Protein AF-A0A166WYC9-F1 (afdb_monomer)

InterPro domains:
  IPR038883 Uncharacterized protein AN11006-like [PTHR42085] (3-215)

Organism: NCBI:txid1081107

Radius of gyration: 22.88 Å; Cα contacts (8 Å, |Δi|>4): 400; chains: 1; bounding box: 74×50×72 Å

Mean predicted aligned error: 11.31 Å

Structure (mmCIF, N/CA/C/O backbone):
data_AF-A0A166WYC9-F1
#
_entry.id   AF-A0A166WYC9-F1
#
loop_
_atom_site.group_PDB
_atom_site.id
_atom_site.type_symbol
_atom_site.label_atom_id
_atom_site.label_alt_id
_atom_site.label_comp_id
_atom_site.label_asym_id
_atom_site.label_entity_id
_atom_site.label_seq_id
_atom_site.pdbx_PDB_ins_code
_atom_site.Cartn_x
_atom_site.Cartn_y
_atom_site.Cartn_z
_atom_site.occupancy
_atom_site.B_iso_or_equiv
_atom_site.auth_seq_id
_atom_site.auth_comp_id
_atom_site.auth_asym_id
_atom_site.auth_atom_id
_atom_site.pdbx_PDB_model_num
ATOM 1 N N . MET A 1 1 ? -35.131 -12.074 35.189 1.00 50.94 1 MET A N 1
ATOM 2 C CA . MET A 1 1 ? -34.087 -11.027 35.241 1.00 50.94 1 MET A CA 1
ATOM 3 C C . MET A 1 1 ? -34.098 -10.263 33.917 1.00 50.94 1 MET A C 1
ATOM 5 O O . MET A 1 1 ? -33.679 -10.839 32.916 1.00 50.94 1 MET A O 1
ATOM 9 N N . PRO A 1 2 ? -34.649 -9.038 33.852 1.00 60.81 2 PRO A N 1
ATOM 10 C CA . PRO A 1 2 ? -34.618 -8.231 32.632 1.00 60.81 2 PRO A CA 1
ATOM 11 C C . PRO A 1 2 ? -33.173 -7.808 32.322 1.00 60.81 2 PRO A C 1
ATOM 13 O O . PRO A 1 2 ? -32.471 -7.300 33.192 1.00 60.81 2 PRO A O 1
ATOM 16 N N . ARG A 1 3 ? -32.706 -8.044 31.089 1.00 64.50 3 ARG A N 1
ATOM 17 C CA . ARG A 1 3 ? -31.400 -7.546 30.630 1.00 64.50 3 ARG A CA 1
ATOM 18 C C . ARG A 1 3 ? -31.498 -6.028 30.479 1.00 64.50 3 ARG A C 1
ATOM 20 O O . ARG A 1 3 ? -32.250 -5.559 29.626 1.00 64.50 3 ARG A O 1
ATOM 27 N N . LEU A 1 4 ? -30.750 -5.278 31.289 1.00 66.19 4 LEU A N 1
ATOM 28 C CA . LEU A 1 4 ? -30.560 -3.841 31.087 1.00 66.19 4 LEU A CA 1
ATOM 29 C C . LEU A 1 4 ? -30.015 -3.630 29.669 1.00 66.19 4 LEU A C 1
ATOM 31 O O . LEU A 1 4 ? -28.956 -4.155 29.321 1.00 66.19 4 LEU A O 1
ATOM 35 N N . ARG A 1 5 ? -30.765 -2.908 28.831 1.00 66.94 5 ARG A N 1
ATOM 36 C CA . ARG A 1 5 ? -30.280 -2.487 27.516 1.00 66.94 5 ARG A CA 1
ATOM 37 C C . ARG A 1 5 ? -29.195 -1.445 27.756 1.00 66.94 5 ARG A C 1
ATOM 39 O O . ARG A 1 5 ? -29.498 -0.345 28.200 1.00 66.94 5 ARG A O 1
ATOM 46 N N . GLN A 1 6 ? -27.943 -1.806 27.503 1.00 73.75 6 GLN A N 1
ATOM 47 C CA . GLN A 1 6 ? -26.868 -0.825 27.448 1.00 73.75 6 GLN A CA 1
ATOM 48 C C . GLN A 1 6 ? -27.068 0.017 26.189 1.00 73.75 6 GLN A C 1
ATOM 50 O O . GLN A 1 6 ? -27.140 -0.529 25.085 1.00 73.75 6 GLN A O 1
ATOM 55 N N . GLU A 1 7 ? -27.201 1.330 26.359 1.00 78.12 7 GLU A N 1
ATOM 56 C CA . GLU A 1 7 ? -27.173 2.243 25.224 1.00 78.12 7 GLU A CA 1
ATOM 57 C C . GLU A 1 7 ? -25.784 2.207 24.571 1.00 78.12 7 GLU A C 1
ATOM 59 O O . GLU A 1 7 ? -24.771 2.081 25.270 1.00 78.12 7 GLU A O 1
ATOM 64 N N . PRO A 1 8 ? -25.708 2.271 23.232 1.00 79.25 8 PRO A N 1
ATOM 65 C CA . PRO A 1 8 ? -24.431 2.257 22.541 1.00 79.25 8 PRO A CA 1
ATOM 66 C C . PRO A 1 8 ? -23.605 3.483 22.946 1.00 79.25 8 PRO A C 1
ATOM 68 O O . PRO A 1 8 ? -24.058 4.620 22.824 1.00 79.25 8 PRO A O 1
ATOM 71 N N . ILE A 1 9 ? -22.370 3.250 23.395 1.00 81.56 9 ILE A N 1
ATOM 72 C CA . ILE A 1 9 ? -21.419 4.326 23.692 1.00 81.56 9 ILE A CA 1
ATOM 73 C C . ILE A 1 9 ? -21.162 5.106 22.399 1.00 81.56 9 ILE A C 1
ATOM 75 O O . ILE A 1 9 ? -20.654 4.556 21.418 1.00 81.56 9 ILE A O 1
ATOM 79 N N . ASN A 1 10 ? -21.492 6.397 22.397 1.00 87.81 10 ASN A N 1
ATOM 80 C CA . ASN A 1 10 ? -21.172 7.274 21.280 1.00 87.81 10 ASN A CA 1
ATOM 81 C C . ASN A 1 10 ? -19.680 7.632 21.318 1.00 87.81 10 ASN A C 1
ATOM 83 O O . ASN A 1 10 ? -19.247 8.429 22.150 1.00 87.81 10 ASN A O 1
ATOM 87 N N . LEU A 1 11 ? -18.907 7.057 20.392 1.00 87.31 11 LEU A N 1
ATOM 88 C CA . LEU A 1 11 ? -17.459 7.255 20.278 1.00 87.31 11 LEU A CA 1
ATOM 89 C C . LEU A 1 11 ? -17.058 8.738 20.212 1.00 87.31 11 LEU A C 1
ATOM 91 O O . LEU A 1 11 ? -16.016 9.112 20.741 1.00 87.31 11 LEU A O 1
ATOM 95 N N . LEU A 1 12 ? -17.891 9.582 19.594 1.00 91.12 12 LEU A N 1
ATOM 96 C CA . LEU A 1 12 ? -17.604 11.007 19.402 1.00 91.12 12 LEU A CA 1
ATOM 97 C C . LEU A 1 12 ? -17.731 11.833 20.688 1.00 91.12 12 LEU A C 1
ATOM 99 O O . LEU A 1 12 ? -17.200 12.937 20.745 1.00 91.12 12 LEU A O 1
ATOM 103 N N . ASN A 1 13 ? -18.402 11.301 21.711 1.00 93.38 13 ASN A N 1
ATOM 104 C CA . ASN A 1 13 ? -18.568 11.971 23.001 1.00 93.38 13 ASN A CA 1
ATOM 105 C C . ASN A 1 13 ? -17.406 11.684 23.968 1.00 93.38 13 ASN A C 1
ATOM 107 O O . ASN A 1 13 ? -17.374 12.235 25.066 1.00 93.38 13 ASN A O 1
ATOM 111 N N . LEU A 1 14 ? -16.471 10.805 23.595 1.00 93.25 14 LEU A N 1
ATOM 112 C CA . LEU A 1 14 ? -15.291 10.512 24.407 1.00 93.25 14 LEU A CA 1
ATOM 113 C C . LEU A 1 14 ? -14.239 11.626 24.261 1.00 93.25 14 LEU A C 1
ATOM 115 O O . LEU A 1 14 ? -14.138 12.216 23.181 1.00 93.25 14 LEU A O 1
ATOM 119 N N . PRO A 1 15 ? -13.402 11.878 25.287 1.00 96.12 15 PRO A N 1
ATOM 120 C CA . PRO A 1 15 ? -12.238 12.753 25.156 1.00 96.12 15 PRO A CA 1
ATOM 121 C C . PRO A 1 15 ? -11.344 12.336 23.985 1.00 96.12 15 PRO A C 1
ATOM 123 O O . PRO A 1 15 ? -11.217 11.142 23.689 1.00 96.12 15 PRO A O 1
ATOM 126 N N . LEU A 1 16 ? -10.715 13.312 23.324 1.00 93.00 16 LEU A N 1
ATOM 127 C CA . LEU A 1 16 ? -9.914 13.072 22.122 1.00 93.00 16 LEU A CA 1
ATOM 128 C C . LEU A 1 16 ? -8.817 12.033 22.379 1.00 93.00 16 LEU A C 1
ATOM 130 O O . LEU A 1 16 ? -8.602 11.156 21.554 1.00 93.00 16 LEU A O 1
ATOM 134 N N . GLU A 1 17 ? -8.174 12.070 23.539 1.00 95.50 17 GLU A N 1
ATOM 135 C CA . GLU A 1 17 ? -7.111 11.147 23.938 1.00 95.50 17 GLU A CA 1
ATOM 136 C C . GLU A 1 17 ? -7.605 9.696 23.951 1.00 95.50 17 GLU A C 1
ATOM 138 O O . GLU A 1 17 ? -6.929 8.797 23.449 1.00 95.50 17 GLU A O 1
ATOM 143 N N . VAL A 1 18 ? -8.817 9.473 24.463 1.00 95.00 18 VAL A N 1
ATOM 144 C CA . VAL A 1 18 ? -9.452 8.150 24.492 1.00 95.00 18 VAL A CA 1
ATOM 145 C C . VAL A 1 18 ? -9.826 7.716 23.076 1.00 95.00 18 VAL A C 1
ATOM 147 O O . VAL A 1 18 ? -9.578 6.571 22.701 1.00 95.00 18 VAL A O 1
ATOM 150 N N . GLN A 1 19 ? -10.360 8.625 22.253 1.00 93.81 19 GLN A N 1
ATOM 151 C CA . GLN A 1 19 ? -10.633 8.328 20.844 1.00 93.81 19 GLN A CA 1
ATOM 152 C C . GLN A 1 19 ? -9.354 7.924 20.101 1.00 93.81 19 GLN A C 1
ATOM 154 O O . GLN A 1 19 ? -9.351 6.926 19.385 1.00 93.81 19 GLN A O 1
ATOM 159 N N . LEU A 1 20 ? -8.257 8.660 20.304 1.00 93.88 20 LEU A N 1
ATOM 160 C CA . LEU A 1 20 ? -6.954 8.383 19.705 1.00 93.88 20 LEU A CA 1
ATOM 161 C C . LEU A 1 20 ? -6.429 7.002 20.119 1.00 93.88 20 LEU A C 1
ATOM 163 O O . LEU A 1 20 ? -5.955 6.267 19.259 1.00 93.88 20 LEU A O 1
ATOM 167 N N . GLN A 1 21 ? -6.564 6.613 21.389 1.00 94.31 21 GLN A N 1
ATOM 168 C CA . GLN A 1 21 ? -6.203 5.266 21.850 1.00 94.31 21 GLN A CA 1
ATOM 169 C C . GLN A 1 21 ? -7.060 4.176 21.191 1.00 94.31 21 GLN A C 1
ATOM 171 O O . GLN A 1 21 ? -6.531 3.150 20.762 1.00 94.31 21 GLN A O 1
ATOM 176 N N . ILE A 1 22 ? -8.372 4.405 21.061 1.00 92.69 22 ILE A N 1
ATOM 177 C CA . ILE A 1 22 ? -9.283 3.472 20.383 1.00 92.69 22 ILE A CA 1
ATOM 178 C C . ILE A 1 22 ? -8.906 3.334 18.907 1.00 92.69 22 ILE A C 1
ATOM 180 O O . ILE A 1 22 ? -8.836 2.217 18.398 1.00 92.69 22 ILE A O 1
ATOM 184 N N . TYR A 1 23 ? -8.651 4.446 18.215 1.00 93.56 23 TYR A N 1
ATOM 185 C CA . TYR A 1 23 ? -8.241 4.436 16.814 1.00 93.56 23 TYR A CA 1
ATOM 186 C C . TYR A 1 23 ? -6.897 3.748 16.626 1.00 93.56 23 TYR A C 1
ATOM 188 O O . TYR A 1 23 ? -6.774 2.942 15.709 1.00 93.56 23 TYR A O 1
ATOM 196 N N . ASP A 1 24 ? -5.923 4.013 17.493 1.00 91.44 24 ASP A N 1
ATOM 197 C CA . ASP A 1 24 ? -4.613 3.373 17.429 1.00 91.44 24 ASP A CA 1
ATOM 198 C C . ASP A 1 24 ? -4.746 1.858 17.582 1.00 91.44 24 ASP A C 1
ATOM 200 O O . ASP A 1 24 ? -4.261 1.103 16.745 1.00 91.44 24 ASP A O 1
ATOM 204 N N . TYR A 1 25 ? -5.508 1.401 18.577 1.00 90.44 25 TYR A N 1
ATOM 205 C CA . TYR A 1 25 ? -5.769 -0.022 18.773 1.00 90.44 25 TYR A CA 1
ATOM 206 C C . TYR A 1 25 ? -6.545 -0.649 17.604 1.00 90.44 25 TYR A C 1
ATOM 208 O O . TYR A 1 25 ? -6.235 -1.754 17.165 1.00 90.44 25 TYR A O 1
ATOM 216 N N . ALA A 1 26 ? -7.557 0.046 17.080 1.00 90.50 26 ALA A N 1
ATOM 217 C CA . ALA A 1 26 ? -8.419 -0.476 16.024 1.00 90.50 26 ALA A CA 1
ATOM 218 C C . ALA A 1 26 ? -7.748 -0.497 14.642 1.00 90.50 26 ALA A C 1
ATOM 220 O O . ALA A 1 26 ? -8.104 -1.333 13.810 1.00 90.50 26 ALA A O 1
ATOM 221 N N . LEU A 1 27 ? -6.833 0.440 14.376 1.00 90.38 27 LEU A N 1
ATOM 222 C CA . LEU A 1 27 ? -6.166 0.619 13.082 1.00 90.38 27 LEU A CA 1
ATOM 223 C C . LEU A 1 27 ? -4.757 0.028 13.042 1.00 90.38 27 LEU A C 1
ATOM 225 O O . LEU A 1 27 ? -4.220 -0.165 11.947 1.00 90.38 27 LEU A O 1
ATOM 229 N N . SER A 1 28 ? -4.167 -0.267 14.202 1.00 87.50 28 SER A N 1
ATOM 230 C CA . SER A 1 28 ? -2.928 -1.028 14.299 1.00 87.50 28 SER A CA 1
ATOM 231 C C . SER A 1 28 ? -3.213 -2.491 13.984 1.00 87.50 28 SER A C 1
ATOM 233 O O . SER A 1 28 ? -3.624 -3.286 14.827 1.00 87.50 28 SER A O 1
ATOM 235 N N . ASP A 1 29 ? -3.020 -2.844 12.720 1.00 81.50 29 ASP A N 1
ATOM 236 C CA . ASP A 1 29 ? -2.978 -4.235 12.312 1.00 81.50 29 ASP A CA 1
ATOM 237 C C . ASP A 1 29 ? -1.531 -4.738 12.309 1.00 81.50 29 ASP A C 1
ATOM 239 O O . ASP A 1 29 ? -0.640 -4.016 11.847 1.00 81.50 29 ASP A O 1
ATOM 243 N N . PRO A 1 30 ? -1.300 -6.009 12.680 1.00 83.81 30 PRO A N 1
ATOM 244 C CA . PRO A 1 30 ? -0.009 -6.632 12.459 1.00 83.81 30 PRO A CA 1
ATOM 245 C C . PRO A 1 30 ? 0.328 -6.664 10.964 1.00 83.81 30 PRO A C 1
ATOM 247 O O . PRO A 1 30 ? -0.561 -6.692 10.086 1.00 83.81 30 PRO A O 1
ATOM 250 N N . ASP A 1 31 ? 1.633 -6.706 10.696 1.00 82.50 31 ASP A N 1
ATOM 251 C CA . ASP A 1 31 ? 2.175 -6.911 9.361 1.00 82.50 31 ASP A CA 1
ATOM 252 C C . ASP A 1 31 ? 1.530 -8.140 8.716 1.00 82.50 31 ASP A C 1
ATOM 254 O O . ASP A 1 31 ? 1.132 -9.091 9.393 1.00 82.50 31 ASP A O 1
ATOM 258 N N . LEU A 1 32 ? 1.400 -8.123 7.384 1.00 82.25 32 LEU A N 1
ATOM 259 C CA . LEU A 1 32 ? 0.731 -9.205 6.656 1.00 82.25 32 LEU A CA 1
ATOM 260 C C . LEU A 1 32 ? 1.316 -10.576 7.032 1.00 82.25 32 LEU A C 1
ATOM 262 O O . LEU A 1 32 ? 0.540 -11.502 7.252 1.00 82.25 32 LEU A O 1
ATOM 266 N N . CYS A 1 33 ? 2.643 -10.666 7.187 1.00 81.06 33 CYS A N 1
ATOM 267 C CA . CYS A 1 33 ? 3.352 -11.882 7.589 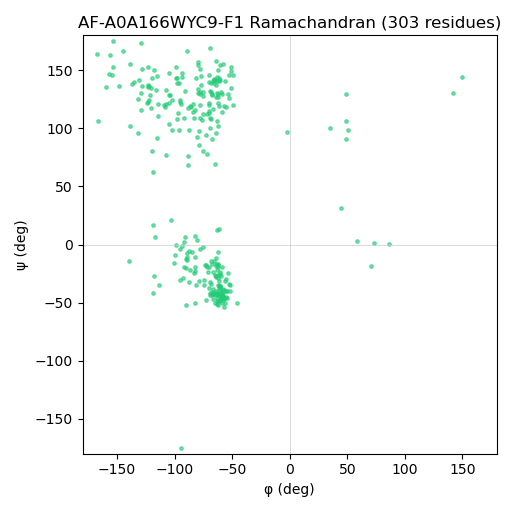1.00 81.06 33 CYS A CA 1
ATOM 268 C C . CYS A 1 33 ? 2.975 -12.422 8.971 1.00 81.06 33 CYS A C 1
ATOM 270 O O . CYS A 1 33 ? 2.970 -13.635 9.160 1.00 81.06 33 CYS A O 1
ATOM 272 N N . ASP A 1 34 ? 2.617 -11.540 9.899 1.00 85.50 34 ASP A N 1
ATOM 273 C CA . ASP A 1 34 ? 2.370 -11.889 11.299 1.00 85.50 34 ASP A CA 1
ATOM 274 C C . ASP A 1 34 ? 0.885 -12.142 11.586 1.00 85.50 34 ASP A C 1
ATOM 276 O O . ASP A 1 34 ? 0.497 -12.520 12.697 1.00 85.50 34 ASP A O 1
ATOM 280 N N . ARG A 1 35 ? 0.019 -11.949 10.583 1.00 88.50 35 ARG A N 1
ATOM 281 C CA . ARG A 1 35 ? -1.407 -12.253 10.702 1.00 88.50 35 ARG A CA 1
ATOM 282 C C . ARG A 1 35 ? -1.609 -13.749 10.874 1.00 88.50 35 ARG A C 1
ATOM 284 O O . ARG A 1 35 ? -1.015 -14.565 10.178 1.00 88.50 35 ARG A O 1
ATOM 291 N N . ARG A 1 36 ? -2.537 -14.097 11.761 1.00 90.25 36 ARG A N 1
ATOM 292 C CA . ARG A 1 36 ? -2.947 -15.478 12.027 1.00 90.25 36 ARG A CA 1
ATOM 293 C C . ARG A 1 36 ? -4.414 -15.679 11.683 1.00 90.25 36 ARG A C 1
ATOM 295 O O . ARG A 1 36 ? -5.226 -14.753 11.792 1.00 90.25 36 ARG A O 1
ATOM 302 N N . HIS A 1 37 ? -4.757 -16.901 11.289 1.00 92.19 37 HIS A N 1
ATOM 303 C CA . HIS A 1 37 ? -6.151 -17.320 11.215 1.00 92.19 37 HIS A CA 1
ATOM 304 C C . HIS A 1 37 ? -6.805 -17.238 12.605 1.00 92.19 37 HIS A C 1
ATOM 306 O O . HIS A 1 37 ? -6.166 -17.498 13.623 1.00 92.19 37 HIS A O 1
ATOM 312 N N . ARG A 1 38 ? -8.072 -16.811 12.651 1.00 90.69 38 ARG A N 1
ATOM 313 C CA . ARG A 1 38 ? -8.876 -16.787 13.881 1.00 90.69 38 ARG A CA 1
ATOM 314 C C . ARG A 1 38 ? -9.416 -18.182 14.189 1.00 90.69 38 ARG A C 1
ATOM 316 O O . ARG A 1 38 ? -9.642 -18.972 13.272 1.00 90.69 38 ARG A O 1
ATOM 323 N N . ASN A 1 39 ? -9.743 -18.415 15.459 1.00 89.75 39 ASN A N 1
ATOM 324 C CA . ASN A 1 39 ? -10.519 -19.580 15.880 1.00 89.75 39 ASN A CA 1
ATOM 325 C C . ASN A 1 39 ? -11.828 -19.652 15.072 1.00 89.75 39 ASN A C 1
ATOM 327 O O . ASN A 1 39 ? -12.532 -18.649 14.945 1.00 89.75 39 ASN A O 1
ATOM 331 N N . GLY A 1 40 ? -12.119 -20.823 14.500 1.00 91.00 40 GLY A N 1
ATOM 332 C CA . GLY A 1 40 ? -13.286 -21.050 13.639 1.00 91.00 40 GLY A CA 1
ATOM 333 C C . GLY A 1 40 ? -13.089 -20.703 12.157 1.00 91.00 40 GLY A C 1
ATOM 334 O O . GLY A 1 40 ? -14.016 -20.859 11.371 1.00 91.00 40 GLY A O 1
ATOM 335 N N . CYS A 1 41 ? -11.908 -20.241 11.737 1.00 94.19 41 CYS A N 1
ATOM 336 C CA . CYS A 1 41 ? -11.591 -20.111 10.316 1.00 94.19 41 CYS A CA 1
ATOM 337 C C . CYS A 1 41 ? -11.301 -21.491 9.705 1.00 94.19 41 CYS A C 1
ATOM 339 O O . CYS A 1 41 ? -10.448 -22.206 10.217 1.00 94.19 41 CYS A O 1
ATOM 341 N N . ASN A 1 42 ? -11.912 -21.815 8.560 1.00 92.75 42 ASN A N 1
ATOM 342 C CA . ASN A 1 42 ? -11.713 -23.100 7.861 1.00 92.75 42 ASN A CA 1
ATOM 343 C C . ASN A 1 42 ? -10.271 -23.341 7.376 1.00 92.75 42 ASN A C 1
ATOM 345 O O . ASN A 1 42 ? -9.916 -24.459 7.031 1.00 92.75 42 ASN A O 1
ATOM 349 N N . LEU A 1 43 ? -9.462 -22.281 7.308 1.00 90.06 43 LEU A N 1
ATOM 350 C CA . LEU A 1 43 ? -8.037 -22.334 6.956 1.00 90.06 43 LEU A CA 1
ATOM 351 C C . LEU A 1 43 ? -7.114 -22.313 8.185 1.00 90.06 43 LEU A C 1
ATOM 353 O O . LEU A 1 43 ? -5.898 -22.293 8.038 1.00 90.06 43 LEU A O 1
ATOM 357 N N . CYS A 1 44 ? -7.676 -22.242 9.395 1.00 90.94 44 CYS A N 1
ATOM 358 C CA . CYS A 1 44 ? -6.887 -22.406 10.608 1.00 90.94 44 CYS A CA 1
ATOM 359 C C . CYS A 1 44 ? -6.442 -23.872 10.694 1.00 90.94 44 CYS A C 1
ATOM 361 O O . CYS A 1 44 ? -7.299 -24.743 10.536 1.00 90.94 44 CYS A O 1
ATOM 363 N N . PRO A 1 45 ? -5.155 -24.153 10.965 1.00 85.50 45 PRO A N 1
ATOM 364 C CA . PRO A 1 45 ? -4.691 -25.516 11.190 1.00 85.50 45 PRO A CA 1
ATOM 365 C C . PRO A 1 45 ? -5.551 -26.223 12.235 1.00 85.50 45 PRO A C 1
ATOM 367 O O . PRO A 1 45 ? -5.858 -25.635 13.279 1.00 85.50 45 PRO A O 1
ATOM 370 N N . LEU A 1 46 ? -5.939 -27.466 11.954 1.00 84.12 46 LEU A N 1
ATOM 371 C CA . LEU A 1 46 ? -6.737 -28.272 12.884 1.00 84.12 46 LEU A CA 1
ATOM 372 C C . LEU A 1 46 ? -5.850 -28.946 13.930 1.00 84.12 46 LEU A C 1
ATOM 374 O O . LEU A 1 46 ? -6.307 -29.262 15.028 1.00 84.12 46 LEU A O 1
ATOM 378 N N . THR A 1 47 ? -4.575 -29.153 13.597 1.00 84.44 47 THR A N 1
ATOM 379 C CA . THR A 1 47 ? -3.603 -29.822 14.461 1.00 84.44 47 THR A CA 1
ATOM 380 C C . THR A 1 47 ? -2.396 -28.926 14.728 1.00 84.44 47 THR A C 1
ATOM 382 O O . THR A 1 47 ? -2.043 -28.072 13.919 1.00 84.44 47 THR A O 1
ATOM 385 N N . GLN A 1 48 ? -1.726 -29.125 15.868 1.00 81.56 48 GLN A N 1
ATOM 386 C CA . GLN A 1 48 ? -0.503 -28.382 16.215 1.00 81.56 48 GLN A CA 1
ATOM 387 C C . GLN A 1 48 ? 0.694 -28.713 15.305 1.00 81.56 48 GLN A C 1
ATOM 389 O O . GLN A 1 48 ? 1.676 -27.976 15.306 1.00 81.56 48 GLN A O 1
ATOM 394 N N . GLN A 1 49 ? 0.629 -29.820 14.559 1.00 82.25 49 GLN A N 1
ATOM 395 C CA . GLN A 1 49 ? 1.700 -30.269 13.664 1.00 82.25 49 GLN A CA 1
ATOM 396 C C . GLN A 1 49 ? 1.664 -29.557 12.305 1.00 82.25 49 GLN A C 1
ATOM 398 O O . GLN A 1 49 ? 2.683 -29.470 11.622 1.00 82.25 49 GLN A O 1
ATOM 403 N N . GLU A 1 50 ? 0.507 -29.029 11.909 1.00 82.19 50 GLU A N 1
ATOM 404 C CA . GLU A 1 50 ? 0.350 -28.266 10.677 1.00 82.19 50 GLU A CA 1
ATOM 405 C C . GLU A 1 50 ? 0.946 -26.862 10.834 1.00 82.19 50 GLU A C 1
ATOM 407 O O . GLU A 1 50 ? 0.615 -26.105 11.751 1.00 82.19 50 GLU A O 1
ATOM 412 N N . MET A 1 51 ? 1.820 -26.481 9.901 1.00 78.94 51 MET A N 1
ATOM 413 C CA . MET A 1 51 ? 2.343 -25.120 9.853 1.00 78.94 51 MET A CA 1
ATOM 414 C C . MET A 1 51 ? 1.188 -24.143 9.611 1.00 78.94 51 MET A C 1
ATOM 416 O O . MET A 1 51 ? 0.500 -24.221 8.592 1.00 78.94 51 MET A O 1
ATOM 420 N N . ASN A 1 52 ? 1.000 -23.193 10.531 1.00 80.44 52 ASN A N 1
ATOM 421 C CA . ASN A 1 52 ? 0.001 -22.137 10.390 1.00 80.44 52 ASN A CA 1
ATOM 422 C C . ASN A 1 52 ? 0.394 -21.199 9.251 1.00 80.44 52 ASN A C 1
ATOM 424 O O . ASN A 1 52 ? 1.146 -20.242 9.448 1.00 80.44 52 ASN A O 1
ATOM 428 N N . GLN A 1 53 ? -0.086 -21.508 8.047 1.00 84.56 53 GLN A N 1
ATOM 429 C CA . GLN A 1 53 ? 0.118 -20.641 6.904 1.00 84.56 53 GLN A CA 1
ATOM 430 C C . GLN A 1 53 ? -0.577 -19.305 7.171 1.00 84.56 53 GLN A C 1
ATOM 432 O O . GLN A 1 53 ? -1.743 -19.274 7.564 1.00 84.56 53 GLN A O 1
ATOM 437 N N . PRO A 1 54 ? 0.116 -18.183 6.968 1.00 86.12 54 PRO A N 1
ATOM 438 C CA . PRO A 1 54 ? -0.465 -16.892 7.264 1.00 86.12 54 PRO A CA 1
ATOM 439 C C . PRO A 1 54 ? -1.577 -16.563 6.246 1.00 86.12 54 PRO A C 1
ATOM 441 O O . PRO A 1 54 ? -1.445 -16.888 5.060 1.00 86.12 54 PRO A O 1
ATOM 444 N N . PRO A 1 55 ? -2.663 -15.869 6.647 1.00 88.69 55 PRO A N 1
ATOM 445 C CA . PRO A 1 55 ? -3.849 -15.681 5.807 1.00 88.69 55 PRO A CA 1
ATOM 446 C C . PRO A 1 55 ? -3.583 -15.051 4.438 1.00 88.69 55 PRO A C 1
ATOM 448 O O . PRO A 1 55 ? -4.299 -15.322 3.474 1.00 88.69 55 PRO A O 1
ATOM 451 N N . PHE A 1 56 ? -2.546 -14.217 4.338 1.00 85.62 5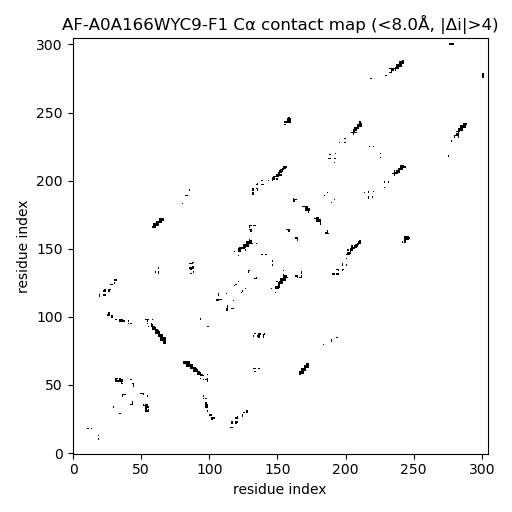6 PHE A N 1
ATOM 452 C CA . PHE A 1 56 ? -2.188 -13.526 3.103 1.00 85.62 56 PHE A CA 1
ATOM 453 C C . PHE A 1 56 ? -1.664 -14.469 2.002 1.00 85.62 56 PHE A C 1
ATOM 455 O O . PHE A 1 56 ? -1.608 -14.069 0.840 1.00 85.62 56 PHE A O 1
ATOM 462 N N . MET A 1 57 ? -1.303 -15.718 2.329 1.00 85.38 57 MET A N 1
ATOM 463 C CA . MET A 1 57 ? -0.978 -16.754 1.334 1.00 85.38 57 MET A CA 1
ATOM 464 C C . MET A 1 57 ? -2.165 -17.059 0.415 1.00 85.38 57 MET A C 1
ATOM 466 O O . MET A 1 57 ? -1.980 -17.450 -0.734 1.00 85.38 57 MET A O 1
ATOM 470 N N . TRP A 1 58 ? -3.381 -16.815 0.902 1.00 86.25 58 TRP A N 1
ATOM 471 C CA . TRP A 1 58 ? -4.635 -17.066 0.199 1.00 86.25 58 TRP A CA 1
ATOM 472 C C . TRP A 1 58 ? -5.273 -15.794 -0.361 1.00 86.25 58 TRP A C 1
ATOM 474 O O . TRP A 1 58 ? -6.485 -15.739 -0.588 1.00 86.25 58 TRP A O 1
ATOM 484 N N . HIS A 1 59 ? -4.474 -14.743 -0.535 1.00 88.69 59 HIS A N 1
ATOM 485 C CA . HIS A 1 59 ? -4.902 -13.497 -1.148 1.00 88.69 59 HIS A CA 1
ATOM 486 C C . HIS A 1 59 ? -4.497 -13.454 -2.610 1.00 88.69 59 HIS A C 1
ATOM 488 O O . HIS A 1 59 ? -3.420 -13.913 -2.980 1.00 88.69 59 HIS A O 1
ATOM 494 N N . ARG A 1 60 ? -5.360 -12.864 -3.429 1.00 88.75 60 ARG A N 1
ATOM 495 C CA . ARG A 1 60 ? -5.079 -12.543 -4.819 1.00 88.75 60 ARG A CA 1
ATOM 496 C C . ARG A 1 60 ? -5.464 -11.104 -5.105 1.00 88.75 60 ARG A C 1
ATOM 498 O O . ARG A 1 60 ? -6.486 -10.613 -4.624 1.00 88.75 60 ARG A O 1
ATOM 505 N N . VAL A 1 61 ? -4.650 -10.450 -5.910 1.00 88.56 61 VAL A N 1
ATOM 506 C CA . VAL A 1 61 ? -4.835 -9.079 -6.363 1.00 88.56 61 VAL A CA 1
ATOM 507 C C . VAL A 1 61 ? -4.879 -9.121 -7.873 1.00 88.56 61 VAL A C 1
ATOM 509 O O . VAL A 1 61 ? -4.015 -9.714 -8.504 1.00 88.56 61 VAL A O 1
ATOM 512 N N . VAL A 1 62 ? -5.906 -8.522 -8.449 1.00 88.25 62 VAL A N 1
ATOM 513 C CA . VAL A 1 62 ? -6.061 -8.376 -9.887 1.00 88.25 62 VAL A CA 1
ATOM 514 C C . VAL A 1 62 ? -5.802 -6.918 -10.224 1.00 88.25 62 VAL A C 1
ATOM 516 O O . VAL A 1 62 ? -6.477 -6.028 -9.700 1.00 88.25 62 VAL A O 1
ATOM 519 N N . VAL A 1 63 ? -4.813 -6.689 -11.077 1.00 88.00 63 VAL A N 1
ATOM 520 C CA . VAL A 1 63 ? -4.393 -5.367 -11.538 1.00 88.00 63 VAL A CA 1
ATOM 521 C C . VAL A 1 63 ? -4.630 -5.290 -13.035 1.00 88.00 63 VAL A C 1
ATOM 523 O O . VAL A 1 63 ? -4.238 -6.200 -13.758 1.00 88.00 63 VAL A O 1
ATOM 526 N N . ASP A 1 64 ? -5.237 -4.209 -13.503 1.00 85.94 64 ASP A N 1
ATOM 527 C CA . ASP A 1 64 ? -5.400 -3.934 -14.925 1.00 85.94 64 ASP A CA 1
ATOM 528 C C . ASP A 1 64 ? -4.248 -3.044 -15.402 1.00 85.94 64 ASP A C 1
ATOM 530 O O . ASP A 1 64 ? -4.052 -1.932 -14.907 1.00 85.94 64 ASP A O 1
ATOM 534 N N . ALA A 1 65 ? -3.483 -3.540 -16.372 1.00 82.81 65 ALA A N 1
ATOM 535 C CA . ALA A 1 65 ? -2.537 -2.762 -17.157 1.00 82.81 65 ALA A CA 1
ATOM 536 C C . ALA A 1 65 ? -3.323 -1.863 -18.115 1.00 82.81 65 ALA A C 1
ATOM 538 O O . ALA A 1 65 ? -3.956 -2.356 -19.049 1.00 82.81 65 ALA A O 1
ATOM 539 N N . VAL A 1 66 ? -3.273 -0.550 -17.894 1.00 77.62 66 VAL A N 1
ATOM 540 C CA . VAL A 1 66 ? -3.934 0.428 -18.761 1.00 77.62 66 VAL A CA 1
ATOM 541 C C . VAL A 1 66 ? -2.997 0.729 -19.934 1.00 77.62 66 VAL A C 1
ATOM 543 O O . VAL A 1 66 ? -1.916 1.293 -19.715 1.00 77.62 66 VAL A O 1
ATOM 546 N N . PRO A 1 67 ? -3.354 0.361 -21.179 1.00 67.19 67 PRO A N 1
ATOM 547 C CA . PRO A 1 67 ? -2.507 0.642 -22.326 1.00 67.19 67 PRO A CA 1
ATOM 548 C C . PRO A 1 67 ? -2.362 2.152 -22.527 1.00 67.19 67 PRO A C 1
ATOM 550 O O . PRO A 1 67 ? -3.294 2.927 -22.302 1.00 67.19 67 PRO A O 1
ATOM 553 N N . LYS A 1 68 ? -1.180 2.593 -22.965 1.00 59.69 68 LYS A N 1
ATOM 554 C CA . LYS A 1 68 ? -0.988 3.978 -23.399 1.00 59.69 68 LYS A CA 1
ATOM 555 C C . LYS A 1 68 ? -1.747 4.162 -24.720 1.00 59.69 68 LYS A C 1
ATOM 557 O O . LYS A 1 68 ? -1.405 3.463 -25.672 1.00 59.69 68 LYS A O 1
ATOM 562 N N . PRO A 1 69 ? -2.733 5.075 -24.831 1.00 54.78 69 PRO A N 1
ATOM 563 C CA . PRO A 1 69 ? -3.269 5.425 -26.139 1.00 54.78 69 PRO A CA 1
ATOM 564 C C . PRO A 1 69 ? -2.127 6.063 -26.934 1.00 54.78 69 PRO A C 1
ATOM 566 O O . PRO A 1 69 ? -1.665 7.160 -26.611 1.00 54.78 69 PRO A O 1
ATOM 569 N N . GLY A 1 70 ? -1.586 5.321 -27.897 1.00 53.56 70 GLY A N 1
ATOM 570 C CA . GLY A 1 70 ? -0.510 5.802 -28.752 1.00 53.56 70 GLY A CA 1
ATOM 571 C C . GLY A 1 70 ? -1.031 6.882 -29.707 1.00 53.56 70 GLY A C 1
ATOM 572 O O . GLY A 1 70 ? -2.126 6.727 -30.257 1.00 53.56 70 GLY A O 1
ATOM 573 N N . PRO A 1 71 ? -0.276 7.964 -29.957 1.00 52.12 71 PRO A N 1
ATOM 574 C CA . PRO A 1 71 ? -0.593 8.910 -31.016 1.00 52.12 71 PRO A CA 1
ATOM 575 C C . PRO A 1 71 ? -0.224 8.287 -32.368 1.00 52.12 71 PRO A C 1
ATOM 577 O O . PRO A 1 71 ? 0.845 8.560 -32.887 1.00 52.12 71 PRO A O 1
ATOM 580 N N . ARG A 1 72 ? -1.073 7.409 -32.926 1.00 54.62 72 ARG A N 1
ATOM 581 C CA . ARG A 1 72 ? -0.912 6.825 -34.283 1.00 54.62 72 ARG A CA 1
ATOM 582 C C . ARG A 1 72 ? 0.514 6.346 -34.631 1.00 54.62 72 ARG A C 1
ATOM 584 O O . ARG A 1 72 ? 0.917 6.388 -35.790 1.00 54.62 72 ARG A O 1
ATOM 591 N N . GLU A 1 73 ? 1.285 5.888 -33.652 1.00 48.50 73 GLU A N 1
ATOM 592 C CA . GLU A 1 73 ? 2.669 5.497 -33.885 1.00 48.50 73 GLU A CA 1
ATOM 593 C C . GLU A 1 73 ? 2.678 4.029 -34.314 1.00 48.50 73 GLU A C 1
ATOM 595 O O . GLU A 1 73 ? 2.551 3.113 -33.501 1.00 48.50 73 GLU A O 1
ATOM 600 N N . GLN A 1 74 ? 2.760 3.822 -35.630 1.00 46.66 74 GLN A N 1
ATOM 601 C CA . GLN A 1 74 ? 3.100 2.547 -36.257 1.00 46.66 74 GLN A CA 1
ATOM 602 C C . GLN A 1 74 ? 4.547 2.186 -35.887 1.00 46.66 74 GLN A C 1
ATOM 604 O O . GLN A 1 74 ? 5.451 2.250 -36.715 1.00 46.66 74 GLN A O 1
ATOM 609 N N . VAL A 1 75 ? 4.801 1.855 -34.622 1.00 42.31 75 VAL A N 1
ATOM 610 C CA . VAL A 1 75 ? 6.100 1.320 -34.220 1.00 42.31 75 VAL A CA 1
ATOM 611 C C . VAL A 1 75 ? 6.098 -0.165 -34.536 1.00 42.31 75 VAL A C 1
ATOM 613 O O . VAL A 1 75 ? 5.308 -0.944 -33.999 1.00 42.31 75 VAL A O 1
ATOM 616 N N . ALA A 1 76 ? 6.981 -0.522 -35.461 1.00 40.22 76 ALA A N 1
ATOM 617 C CA . ALA A 1 76 ? 7.235 -1.872 -35.910 1.00 40.22 76 ALA A CA 1
ATOM 618 C C . ALA A 1 76 ? 7.453 -2.837 -34.731 1.00 40.22 76 ALA A C 1
ATOM 620 O O . ALA A 1 76 ? 8.355 -2.683 -33.910 1.00 40.22 76 ALA A O 1
ATOM 621 N N . LEU A 1 77 ? 6.572 -3.833 -34.690 1.00 42.25 77 LEU A N 1
ATOM 622 C CA . LEU A 1 77 ? 6.766 -5.215 -34.256 1.00 42.25 77 LEU A CA 1
ATOM 623 C C . LEU A 1 77 ? 8.202 -5.583 -33.829 1.00 42.25 77 LEU A C 1
ATOM 625 O O . LEU A 1 77 ? 9.017 -6.019 -34.637 1.00 42.25 77 LEU A O 1
ATOM 629 N N . SER A 1 78 ? 8.465 -5.544 -32.525 1.00 41.91 78 SER A N 1
ATOM 630 C CA . SER A 1 78 ? 9.296 -6.591 -31.901 1.00 41.91 78 SER A CA 1
ATOM 631 C C . SER A 1 78 ? 8.790 -7.035 -30.524 1.00 41.91 78 SER A C 1
ATOM 633 O O . SER A 1 78 ? 9.114 -8.128 -30.069 1.00 41.91 78 SER A O 1
ATOM 635 N N . SER A 1 79 ? 7.878 -6.279 -29.900 1.00 48.56 79 SER A N 1
ATOM 636 C CA . SER A 1 79 ? 7.033 -6.800 -28.824 1.00 48.56 79 SER A CA 1
ATOM 637 C C . SER A 1 79 ? 5.577 -6.461 -29.137 1.00 48.56 79 SER A C 1
ATOM 639 O O . SER A 1 79 ? 5.217 -5.288 -29.173 1.00 48.56 79 SER A O 1
ATOM 641 N N . ASN A 1 80 ? 4.731 -7.470 -29.364 1.00 51.38 80 ASN A N 1
ATOM 642 C CA . ASN A 1 80 ? 3.302 -7.337 -29.720 1.00 51.38 80 ASN A CA 1
ATOM 643 C C . ASN A 1 80 ? 2.429 -6.660 -28.638 1.00 51.38 80 ASN A C 1
ATOM 645 O O . ASN A 1 80 ? 1.200 -6.713 -28.680 1.00 51.38 80 ASN A O 1
ATOM 649 N N . TYR A 1 81 ? 3.048 -6.049 -27.633 1.00 54.62 81 TYR A N 1
ATOM 650 C CA . TYR A 1 81 ? 2.393 -5.542 -26.449 1.00 54.62 81 TYR A CA 1
ATOM 651 C C . TYR A 1 81 ? 2.996 -4.185 -26.100 1.00 54.62 81 TYR A C 1
ATOM 653 O O . TYR A 1 81 ? 4.080 -4.131 -25.517 1.00 54.62 81 TYR A O 1
ATOM 661 N N . GLY A 1 82 ? 2.301 -3.094 -26.428 1.00 57.69 82 GLY A N 1
ATOM 662 C CA . GLY A 1 82 ? 2.687 -1.749 -25.992 1.00 57.69 82 GLY A CA 1
ATOM 663 C C . GLY A 1 82 ? 2.925 -1.686 -24.477 1.00 57.69 82 GLY A C 1
ATOM 664 O O . GLY A 1 82 ? 2.402 -2.505 -23.714 1.00 57.69 82 GLY A O 1
ATOM 665 N N . LEU A 1 83 ? 3.770 -0.755 -24.030 1.00 61.56 83 LEU A N 1
ATOM 666 C CA . LEU A 1 83 ? 4.013 -0.549 -22.601 1.00 61.56 83 LEU A CA 1
ATOM 667 C C . LEU A 1 83 ? 2.742 0.018 -21.941 1.00 61.56 83 LEU A C 1
ATOM 669 O O . LEU A 1 83 ? 2.161 0.968 -22.482 1.00 61.56 83 LEU A O 1
ATOM 673 N N . PRO A 1 84 ? 2.285 -0.542 -20.804 1.00 67.00 84 PRO A N 1
ATOM 674 C CA . PRO A 1 84 ? 1.195 0.068 -20.055 1.00 67.00 84 PRO A CA 1
ATOM 675 C C . PRO A 1 84 ? 1.611 1.463 -19.586 1.00 67.00 84 PRO A C 1
ATOM 677 O O . PRO A 1 84 ? 2.758 1.673 -19.205 1.00 67.00 84 PRO A O 1
ATOM 680 N N . LYS A 1 85 ? 0.683 2.422 -19.642 1.00 72.94 85 LYS A N 1
ATOM 681 C CA . LYS A 1 85 ? 0.887 3.781 -19.115 1.00 72.94 85 LYS A CA 1
ATOM 682 C C . LYS A 1 85 ? 0.735 3.822 -17.597 1.00 72.94 85 LYS A C 1
ATOM 684 O O . LYS A 1 85 ? 1.294 4.695 -16.949 1.00 72.94 85 LYS A O 1
ATOM 689 N N . ALA A 1 86 ? -0.127 2.955 -17.089 1.00 77.81 86 ALA A N 1
ATOM 690 C CA . ALA A 1 86 ? -0.640 3.004 -15.738 1.00 77.81 86 ALA A CA 1
ATOM 691 C C . ALA A 1 86 ? -1.100 1.612 -15.315 1.00 77.81 86 ALA A C 1
ATOM 693 O O . ALA A 1 86 ? -1.350 0.734 -16.152 1.00 77.81 86 ALA A O 1
ATOM 694 N N . PHE A 1 87 ? -1.254 1.439 -14.011 1.00 83.62 87 PHE A N 1
ATOM 695 C CA . PHE A 1 87 ? -1.821 0.236 -13.431 1.00 83.62 87 PHE A CA 1
ATOM 696 C C . PHE A 1 87 ? -3.019 0.634 -12.579 1.00 83.62 87 PHE A C 1
ATOM 698 O O . PHE A 1 87 ? -2.960 1.576 -11.800 1.00 83.62 87 PHE A O 1
ATOM 705 N N . SER A 1 88 ? -4.123 -0.095 -12.697 1.00 86.88 88 SER A N 1
ATOM 706 C CA . SER A 1 88 ? -5.308 0.163 -11.880 1.00 86.88 88 SER A CA 1
ATOM 707 C C . SER A 1 88 ? -5.705 -1.079 -11.101 1.00 86.88 88 SER A C 1
ATOM 709 O O . SER A 1 88 ? -5.650 -2.201 -11.601 1.00 86.88 88 SER A O 1
ATOM 711 N N . LEU A 1 89 ? -6.056 -0.895 -9.831 1.00 86.81 89 LEU A N 1
ATOM 712 C CA . LEU A 1 89 ? -6.484 -1.998 -8.985 1.00 86.81 89 LEU A CA 1
ATOM 713 C C . LEU A 1 89 ? -7.907 -2.398 -9.378 1.00 86.81 89 LEU A C 1
ATOM 715 O O . LEU A 1 89 ? -8.849 -1.646 -9.138 1.00 86.81 89 LEU A O 1
ATOM 719 N N . ALA A 1 90 ? -8.067 -3.592 -9.940 1.00 87.12 90 ALA A N 1
ATOM 720 C CA . ALA A 1 90 ? -9.353 -4.039 -10.450 1.00 87.12 90 ALA A CA 1
ATOM 721 C C . ALA A 1 90 ? -10.178 -4.770 -9.393 1.00 87.12 90 ALA A C 1
ATOM 723 O O . ALA A 1 90 ? -11.350 -4.473 -9.162 1.00 87.12 90 ALA A O 1
ATOM 724 N N . LYS A 1 91 ? -9.566 -5.767 -8.750 1.00 88.44 91 LYS A N 1
ATOM 725 C CA . LYS A 1 91 ? -10.240 -6.617 -7.770 1.00 88.44 91 LYS A CA 1
ATOM 726 C C . LYS A 1 91 ? -9.242 -7.198 -6.787 1.00 88.44 91 LYS A C 1
ATOM 728 O O . LYS A 1 91 ? -8.134 -7.567 -7.153 1.00 88.44 91 LYS A O 1
ATOM 733 N N . THR A 1 92 ? -9.668 -7.368 -5.545 1.00 88.44 92 THR A N 1
ATOM 734 C CA . THR A 1 92 ? -8.968 -8.202 -4.567 1.00 88.44 92 THR A CA 1
ATOM 735 C C . THR A 1 92 ? -9.850 -9.387 -4.192 1.00 88.44 92 THR A C 1
ATOM 737 O O . THR A 1 92 ? -11.081 -9.298 -4.177 1.00 88.44 92 THR A O 1
ATOM 740 N N . TRP A 1 93 ? -9.231 -10.534 -3.941 1.00 91.06 93 TRP A N 1
ATOM 741 C CA . TRP A 1 93 ? -9.905 -11.753 -3.514 1.00 91.06 93 TRP A CA 1
ATOM 742 C C . TRP A 1 93 ? -9.133 -12.387 -2.364 1.00 91.06 93 TRP A C 1
ATOM 744 O O . TRP A 1 93 ? -7.904 -12.416 -2.374 1.00 91.06 93 TRP A O 1
ATOM 754 N N . THR A 1 94 ? -9.847 -12.901 -1.368 1.00 90.50 94 THR A N 1
ATOM 755 C CA . THR A 1 94 ? -9.253 -13.594 -0.224 1.00 90.50 94 THR A CA 1
ATOM 756 C C . THR A 1 94 ? -10.075 -14.841 0.077 1.00 90.50 94 THR A C 1
ATOM 758 O O . THR A 1 94 ? -11.304 -14.787 0.059 1.00 90.50 94 THR A O 1
ATOM 761 N N . ALA A 1 95 ? -9.418 -15.964 0.372 1.00 91.38 95 ALA A N 1
ATOM 762 C CA . ALA A 1 95 ? -10.128 -17.193 0.749 1.00 91.38 95 ALA A CA 1
ATOM 763 C C . ALA A 1 95 ? -10.764 -17.115 2.151 1.00 91.38 95 ALA A C 1
ATOM 765 O O . ALA A 1 95 ? -11.657 -17.889 2.479 1.00 91.38 95 ALA A O 1
ATOM 766 N N . CYS A 1 96 ? -10.297 -16.188 2.993 1.00 92.94 96 CYS A N 1
ATOM 767 C CA . CYS A 1 96 ? -10.869 -15.923 4.309 1.00 92.94 96 CYS A CA 1
ATOM 768 C C . CYS A 1 96 ? -10.794 -14.432 4.665 1.00 92.94 96 CYS A C 1
ATOM 770 O O . CYS A 1 96 ? -10.041 -13.664 4.060 1.00 92.94 96 CYS A O 1
ATOM 772 N N . ASP A 1 97 ? -11.529 -14.032 5.703 1.00 92.00 97 ASP A N 1
ATOM 773 C CA . ASP A 1 97 ? -11.499 -12.662 6.230 1.00 92.00 97 ASP A CA 1
ATOM 774 C C . ASP A 1 97 ? -10.323 -12.400 7.180 1.00 92.00 97 ASP A C 1
ATOM 776 O O . ASP A 1 97 ? -10.052 -11.252 7.528 1.00 92.00 97 ASP A O 1
ATOM 780 N N . CYS A 1 98 ? -9.593 -13.440 7.599 1.00 91.56 98 CYS A N 1
ATOM 781 C CA . CYS A 1 98 ? -8.506 -13.294 8.572 1.00 91.56 98 CYS A CA 1
ATOM 782 C C . CYS A 1 98 ? -7.356 -12.428 8.051 1.00 91.56 98 CYS A C 1
ATOM 784 O O . CYS A 1 98 ? -6.673 -11.791 8.850 1.00 91.56 98 CYS A O 1
ATOM 786 N N . GLY A 1 99 ? -7.152 -12.391 6.733 1.00 86.31 99 GLY A N 1
ATOM 787 C CA . GLY A 1 99 ? -6.119 -11.566 6.125 1.00 86.31 99 GLY A CA 1
ATOM 788 C C . GLY A 1 99 ? -6.569 -10.149 5.777 1.00 86.31 99 GLY A C 1
ATOM 789 O O . GLY A 1 99 ? -5.707 -9.306 5.531 1.00 86.31 99 GLY A O 1
ATOM 790 N N . LYS A 1 100 ? -7.871 -9.836 5.785 1.00 88.00 100 LYS A N 1
ATOM 791 C CA . LYS A 1 100 ? -8.353 -8.471 5.515 1.00 88.00 100 LYS A CA 1
ATOM 792 C C . LYS A 1 100 ? -7.887 -7.520 6.618 1.00 88.00 100 LYS A C 1
ATOM 794 O O . LYS A 1 100 ? -7.839 -7.899 7.788 1.00 88.00 100 LYS A O 1
ATOM 799 N N . ARG A 1 101 ? -7.527 -6.283 6.245 1.00 83.06 101 ARG A N 1
ATOM 800 C CA . ARG A 1 101 ? -7.226 -5.238 7.234 1.00 83.06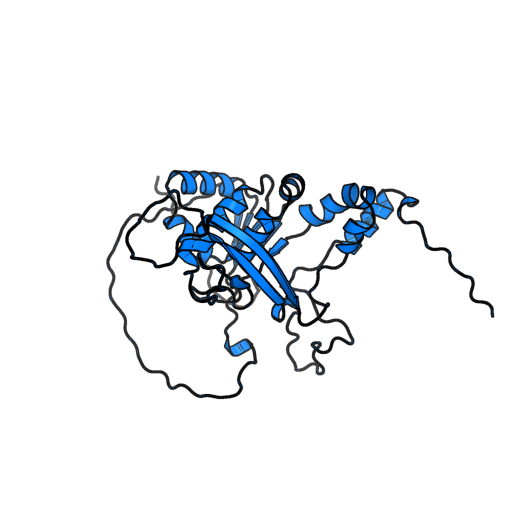 101 ARG A CA 1
ATOM 801 C C . ARG A 1 101 ? -8.467 -4.953 8.074 1.00 83.06 101 ARG A C 1
ATOM 803 O O . ARG A 1 101 ? -9.546 -4.741 7.517 1.00 83.06 101 ARG A O 1
ATOM 810 N N . ARG A 1 102 ? -8.321 -4.966 9.396 1.00 82.19 102 ARG A N 1
ATOM 811 C CA . ARG A 1 102 ? -9.402 -4.617 10.320 1.00 82.19 102 ARG A CA 1
ATOM 812 C C . ARG A 1 102 ? -9.367 -3.125 10.585 1.00 82.19 102 ARG A C 1
ATOM 814 O O . ARG A 1 102 ? -8.463 -2.418 10.156 1.00 82.19 102 ARG A O 1
ATOM 821 N N . GLY A 1 103 ? -10.443 -2.622 11.174 1.00 82.62 103 GLY A N 1
ATOM 822 C CA . GLY A 1 103 ? -10.549 -1.208 11.509 1.00 82.62 103 GLY A CA 1
ATOM 823 C C . GLY A 1 103 ? -10.702 -0.273 10.313 1.00 82.62 103 GLY A C 1
ATOM 824 O O . GLY A 1 103 ? -11.229 0.807 10.503 1.00 82.62 103 GLY A O 1
ATOM 825 N N . ILE A 1 104 ? -10.383 -0.657 9.070 1.00 85.31 104 ILE A N 1
ATOM 826 C CA . ILE A 1 104 ? -10.531 0.250 7.916 1.00 85.31 104 ILE A CA 1
ATOM 827 C C . ILE A 1 104 ? -11.980 0.716 7.712 1.00 85.31 104 ILE A C 1
ATOM 829 O O . ILE A 1 104 ? -12.227 1.816 7.224 1.00 85.31 104 ILE A O 1
ATOM 833 N N . HIS A 1 105 ? -12.951 -0.090 8.148 1.00 86.00 105 HIS A N 1
ATOM 834 C CA . HIS A 1 105 ? -14.359 0.295 8.164 1.00 86.00 105 HIS A CA 1
ATOM 835 C C . HIS A 1 105 ? -14.648 1.465 9.115 1.00 86.00 105 HIS A C 1
ATOM 837 O O . HIS A 1 105 ? -15.546 2.243 8.813 1.00 86.00 105 HIS A O 1
ATOM 843 N N . ILE A 1 106 ? -13.862 1.659 10.183 1.00 87.38 106 ILE A N 1
ATOM 844 C CA . ILE A 1 106 ? -13.999 2.805 11.096 1.00 87.38 106 ILE A CA 1
ATOM 845 C C . ILE A 1 106 ? -13.790 4.128 10.357 1.00 87.38 106 ILE A C 1
ATOM 847 O O . ILE A 1 106 ? -14.496 5.102 10.599 1.00 87.38 106 ILE A O 1
ATOM 851 N N . LEU A 1 107 ? -12.884 4.134 9.373 1.00 86.50 107 LEU A N 1
ATOM 852 C CA . LEU A 1 107 ? -12.600 5.301 8.544 1.00 86.50 107 LEU A CA 1
ATOM 853 C C . LEU A 1 107 ? -13.759 5.630 7.599 1.00 86.50 107 LEU A C 1
ATOM 855 O O . LEU A 1 107 ? -13.852 6.749 7.105 1.00 86.50 107 LEU A O 1
ATOM 859 N N . ARG A 1 108 ? -14.648 4.665 7.341 1.00 87.56 108 ARG A N 1
ATOM 860 C CA . ARG A 1 108 ? -15.837 4.850 6.502 1.00 87.56 108 ARG A CA 1
ATOM 861 C C . ARG A 1 108 ? -17.057 5.301 7.302 1.00 87.56 108 ARG A C 1
ATOM 863 O O . ARG A 1 108 ? -18.035 5.713 6.689 1.00 87.56 108 ARG A O 1
ATOM 870 N N . THR A 1 109 ? -17.009 5.231 8.632 1.00 87.56 109 THR A N 1
ATOM 871 C CA . THR A 1 109 ? -18.160 5.518 9.495 1.00 87.56 109 THR A CA 1
ATOM 872 C C . THR A 1 109 ? -18.537 6.998 9.482 1.00 87.56 109 THR A C 1
ATOM 874 O O . THR A 1 109 ? -19.717 7.330 9.422 1.00 87.56 109 THR A O 1
ATOM 877 N N . ASN A 1 110 ? -17.555 7.904 9.549 1.00 90.31 110 ASN A N 1
ATOM 878 C CA . ASN A 1 110 ? -17.802 9.347 9.603 1.00 90.31 110 ASN A CA 1
ATOM 879 C C . ASN A 1 110 ? -16.579 10.146 9.106 1.00 90.31 110 ASN A C 1
ATOM 881 O O . ASN A 1 110 ? -15.439 9.749 9.345 1.00 90.31 110 ASN A O 1
ATOM 885 N N . ARG A 1 111 ? -16.807 11.299 8.456 1.00 90.31 111 ARG A N 1
ATOM 886 C CA . ARG A 1 111 ? -15.742 12.201 7.968 1.00 90.31 111 ARG A CA 1
ATOM 887 C C . ARG A 1 111 ? -14.839 12.738 9.084 1.00 90.31 111 ARG A C 1
ATOM 889 O O . ARG A 1 111 ? -13.639 12.867 8.867 1.00 90.31 111 ARG A O 1
ATOM 896 N N . TYR A 1 112 ? -15.391 13.021 10.262 1.00 92.00 112 TYR A N 1
ATOM 897 C CA . TYR A 1 112 ? -14.621 13.432 11.435 1.00 92.00 112 TYR A CA 1
ATOM 898 C C . TYR A 1 112 ? -13.667 12.319 11.878 1.00 92.00 112 TYR A C 1
ATOM 900 O O . TYR A 1 112 ? -12.460 12.543 11.954 1.00 92.00 112 TYR A O 1
ATOM 908 N N . ILE A 1 113 ? -14.187 11.097 12.055 1.00 91.81 113 ILE A N 1
ATOM 909 C CA . ILE A 1 113 ? -13.377 9.917 12.395 1.00 91.81 113 ILE A CA 1
ATOM 910 C C . ILE A 1 113 ? -12.268 9.726 11.363 1.00 91.81 113 ILE A C 1
ATOM 912 O O . ILE A 1 113 ? -11.114 9.541 11.733 1.00 91.81 113 ILE A O 1
ATOM 916 N N . PHE A 1 114 ? -12.592 9.837 10.071 1.00 91.00 114 PHE A N 1
ATOM 917 C CA . PHE A 1 114 ? -11.589 9.794 9.014 1.00 91.00 114 PHE A CA 1
ATOM 918 C C . PHE A 1 114 ? -10.503 10.859 9.223 1.00 91.00 114 PHE A C 1
ATOM 920 O O . PHE A 1 114 ? -9.324 10.524 9.209 1.00 91.00 114 PHE A O 1
ATOM 927 N N . SER A 1 115 ? -10.876 12.122 9.450 1.00 90.75 115 SER A N 1
ATOM 928 C CA . SER A 1 115 ? -9.914 13.224 9.594 1.00 90.75 115 SER A CA 1
ATOM 929 C C . SER A 1 115 ? -8.934 13.039 10.758 1.00 90.75 115 SER A C 1
ATOM 931 O O . SER A 1 115 ? -7.759 13.369 10.618 1.00 90.75 115 SER A O 1
ATOM 933 N N . VAL A 1 116 ? -9.391 12.452 11.868 1.00 90.69 116 VAL A N 1
ATOM 934 C CA . VAL A 1 116 ? -8.566 12.196 13.057 1.00 90.69 116 VAL A CA 1
ATOM 935 C C . VAL A 1 116 ? -7.745 10.915 12.888 1.00 90.69 116 VAL A C 1
ATOM 937 O O . VAL A 1 116 ? -6.529 10.903 13.072 1.00 90.69 116 VAL A O 1
ATOM 940 N N . ALA A 1 117 ? -8.400 9.823 12.500 1.00 92.25 117 ALA A N 1
ATOM 941 C CA . ALA A 1 117 ? -7.827 8.485 12.561 1.00 92.25 117 ALA A CA 1
ATOM 942 C C . ALA A 1 117 ? -7.012 8.106 11.311 1.00 92.25 117 ALA A C 1
ATOM 944 O O . ALA A 1 117 ? -6.127 7.251 11.383 1.00 92.25 117 ALA A O 1
ATOM 945 N N . ALA A 1 118 ? -7.243 8.749 10.158 1.00 90.94 118 ALA A N 1
ATOM 946 C CA . ALA A 1 118 ? -6.508 8.440 8.929 1.00 90.94 118 ALA A CA 1
ATOM 947 C C . ALA A 1 118 ? -4.998 8.650 9.098 1.00 90.94 118 ALA A C 1
ATOM 949 O O . ALA A 1 118 ? -4.213 7.830 8.622 1.00 90.94 118 ALA A O 1
ATOM 950 N N . HIS A 1 119 ? -4.574 9.700 9.813 1.00 90.06 119 HIS A N 1
ATOM 951 C CA . HIS A 1 119 ? -3.151 9.925 10.065 1.00 90.06 119 HIS A CA 1
ATOM 952 C C . HIS A 1 119 ? -2.518 8.724 10.777 1.00 90.06 119 HIS A C 1
ATOM 954 O O . HIS A 1 119 ? -1.410 8.338 10.424 1.00 90.06 119 HIS A O 1
ATOM 960 N N . MET A 1 120 ? -3.212 8.077 11.716 1.00 89.94 120 MET A N 1
ATOM 961 C CA . MET A 1 120 ? -2.684 6.900 12.414 1.00 89.94 120 MET A CA 1
ATOM 962 C C . MET A 1 120 ? -2.481 5.723 11.467 1.00 89.94 120 MET A C 1
ATOM 964 O O . MET A 1 120 ? -1.379 5.182 11.403 1.00 89.94 120 MET A O 1
ATOM 968 N N . LEU A 1 121 ? -3.507 5.386 10.679 1.00 89.88 121 LEU A N 1
ATOM 969 C CA . LEU A 1 121 ? -3.431 4.267 9.739 1.00 89.88 121 LEU A CA 1
ATOM 970 C C . LEU A 1 121 ? -2.298 4.458 8.725 1.00 89.88 121 LEU A C 1
ATOM 972 O O . LEU A 1 121 ? -1.500 3.548 8.506 1.00 89.88 121 LEU A O 1
ATOM 976 N N . TRP A 1 122 ? -2.242 5.630 8.092 1.00 91.44 122 TRP A N 1
ATOM 977 C CA . TRP A 1 122 ? -1.341 5.863 6.966 1.00 91.44 122 TRP A CA 1
ATOM 978 C C . TRP A 1 122 ? 0.087 6.194 7.408 1.00 91.44 122 TRP A C 1
ATOM 980 O O . TRP A 1 122 ? 1.032 5.786 6.737 1.00 91.44 122 TRP A O 1
ATOM 990 N N . SER A 1 123 ? 0.263 6.906 8.528 1.00 91.62 123 SER A N 1
ATOM 991 C CA . SER A 1 123 ? 1.594 7.355 8.960 1.00 91.62 123 SER A CA 1
ATOM 992 C C . SER A 1 123 ? 2.311 6.411 9.912 1.00 91.62 123 SER A C 1
ATOM 994 O O . SER A 1 123 ? 3.537 6.391 9.910 1.00 91.62 123 SER A O 1
ATOM 996 N N . ARG A 1 124 ? 1.584 5.640 10.728 1.00 89.75 124 ARG A N 1
ATOM 997 C CA . ARG A 1 124 ? 2.207 4.723 11.697 1.00 89.75 124 ARG A CA 1
ATOM 998 C C . ARG A 1 124 ? 2.320 3.312 11.134 1.00 89.75 124 ARG A C 1
ATOM 1000 O O . ARG A 1 124 ? 3.251 2.590 11.473 1.00 89.75 124 ARG A O 1
ATOM 1007 N N . GLY A 1 125 ? 1.387 2.923 10.266 1.00 85.94 125 GLY A N 1
ATOM 1008 C CA . GLY A 1 125 ? 1.374 1.606 9.649 1.00 85.94 125 GLY A CA 1
ATOM 1009 C C . GLY A 1 125 ? 2.387 1.464 8.514 1.00 85.94 125 GLY A C 1
ATOM 1010 O O . GLY A 1 125 ? 2.588 2.377 7.714 1.00 85.94 125 GLY A O 1
ATOM 1011 N N . SER A 1 126 ? 2.958 0.265 8.388 1.00 90.12 126 SER A N 1
ATOM 1012 C CA . SER A 1 126 ? 3.620 -0.153 7.151 1.00 90.12 126 SER A CA 1
ATOM 1013 C C . SER A 1 126 ? 2.577 -0.696 6.174 1.00 90.12 126 SER A C 1
ATOM 1015 O O . SER A 1 126 ? 1.843 -1.650 6.465 1.00 90.12 126 SER A O 1
ATOM 1017 N N . LEU A 1 127 ? 2.475 -0.082 4.996 1.00 91.75 127 LEU A N 1
ATOM 1018 C CA . LEU A 1 127 ? 1.655 -0.611 3.910 1.00 91.75 127 LEU A CA 1
ATOM 1019 C C . LEU A 1 127 ? 2.408 -1.748 3.233 1.00 91.75 127 LEU A C 1
ATOM 1021 O O . LEU A 1 127 ? 3.515 -1.554 2.740 1.00 91.75 127 LEU A O 1
ATOM 1025 N N . CYS A 1 128 ? 1.811 -2.933 3.238 1.00 91.88 128 CYS A N 1
ATOM 1026 C CA . CYS A 1 128 ? 2.423 -4.133 2.692 1.00 91.88 128 CYS A CA 1
ATOM 1027 C C . CYS A 1 128 ? 1.735 -4.507 1.377 1.00 91.88 128 CYS A C 1
ATOM 1029 O O . CYS A 1 128 ? 0.507 -4.559 1.343 1.00 91.88 128 CYS A O 1
ATOM 1031 N N . PHE A 1 129 ? 2.528 -4.804 0.354 1.00 91.94 129 PHE A N 1
ATOM 1032 C CA . PHE A 1 129 ? 2.089 -5.209 -0.982 1.00 91.94 129 PHE A CA 1
ATOM 1033 C C . PHE A 1 129 ? 2.811 -6.499 -1.379 1.00 91.94 129 PHE A C 1
ATOM 1035 O O . PHE A 1 129 ? 3.926 -6.747 -0.917 1.00 91.94 129 PHE A O 1
ATOM 1042 N N . PHE A 1 130 ? 2.201 -7.331 -2.213 1.00 88.56 130 PHE A N 1
ATOM 1043 C CA . PHE A 1 130 ? 2.793 -8.573 -2.705 1.00 88.56 130 PHE A CA 1
ATOM 1044 C C . PHE A 1 130 ? 3.872 -8.312 -3.748 1.00 88.56 130 PHE A C 1
ATOM 1046 O O . PHE A 1 130 ? 4.895 -8.996 -3.761 1.00 88.56 130 PHE A O 1
ATOM 1053 N N . ASP A 1 131 ? 3.691 -7.286 -4.575 1.00 88.81 131 ASP A N 1
ATOM 1054 C CA . ASP A 1 131 ? 4.701 -6.868 -5.531 1.00 88.81 131 ASP A CA 1
ATOM 1055 C C . ASP A 1 131 ? 4.601 -5.371 -5.895 1.00 88.81 131 ASP A C 1
ATOM 1057 O O . ASP A 1 131 ? 3.724 -4.630 -5.447 1.00 88.81 131 ASP A O 1
ATOM 1061 N N . ALA A 1 132 ? 5.567 -4.912 -6.684 1.00 89.31 132 ALA A N 1
ATOM 1062 C CA . ALA A 1 132 ? 5.608 -3.594 -7.315 1.00 89.31 132 ALA A CA 1
ATOM 1063 C C . ALA A 1 132 ? 4.393 -3.246 -8.196 1.00 89.31 132 ALA A C 1
ATOM 1065 O O . ALA A 1 132 ? 4.052 -2.069 -8.272 1.00 89.31 132 ALA A O 1
ATOM 1066 N N . THR A 1 133 ? 3.746 -4.212 -8.852 1.00 88.19 133 THR A N 1
ATOM 1067 C CA . THR A 1 133 ? 2.590 -3.965 -9.728 1.00 88.19 133 THR A CA 1
ATOM 1068 C C . THR A 1 133 ? 1.360 -3.615 -8.906 1.00 88.19 133 THR A C 1
ATOM 1070 O O . THR A 1 133 ? 0.709 -2.604 -9.167 1.00 88.19 133 THR A O 1
ATOM 1073 N N . GLU A 1 134 ? 1.076 -4.399 -7.862 1.00 91.06 134 GLU A N 1
ATOM 1074 C CA . GLU A 1 134 ? 0.052 -4.061 -6.874 1.00 91.06 134 GLU A CA 1
ATOM 1075 C C . GLU A 1 134 ? 0.354 -2.704 -6.236 1.00 91.06 134 GLU A C 1
ATOM 1077 O O . GLU A 1 134 ? -0.544 -1.868 -6.125 1.00 91.06 134 GLU A O 1
ATOM 1082 N N . PHE A 1 135 ? 1.606 -2.473 -5.830 1.00 93.25 135 PHE A N 1
ATOM 1083 C CA . PHE A 1 135 ? 2.012 -1.204 -5.237 1.00 93.25 135 PHE A CA 1
ATOM 1084 C C . PHE A 1 135 ? 1.720 -0.025 -6.166 1.00 93.25 135 PHE A C 1
ATOM 1086 O O . PHE A 1 135 ? 1.036 0.908 -5.750 1.00 93.25 135 PHE A O 1
ATOM 1093 N N . ALA A 1 136 ? 2.197 -0.071 -7.413 1.00 91.94 136 ALA A N 1
ATOM 1094 C CA . ALA A 1 136 ? 2.001 1.006 -8.377 1.00 91.94 136 ALA A CA 1
ATOM 1095 C C . ALA A 1 136 ? 0.507 1.295 -8.572 1.00 91.94 136 ALA A C 1
ATOM 1097 O O . ALA A 1 136 ? 0.082 2.440 -8.416 1.00 91.94 136 ALA A O 1
ATOM 1098 N N . ALA A 1 137 ? -0.299 0.246 -8.766 1.00 90.00 137 ALA A N 1
ATOM 1099 C CA . ALA A 1 137 ? -1.745 0.364 -8.923 1.00 90.00 137 ALA A CA 1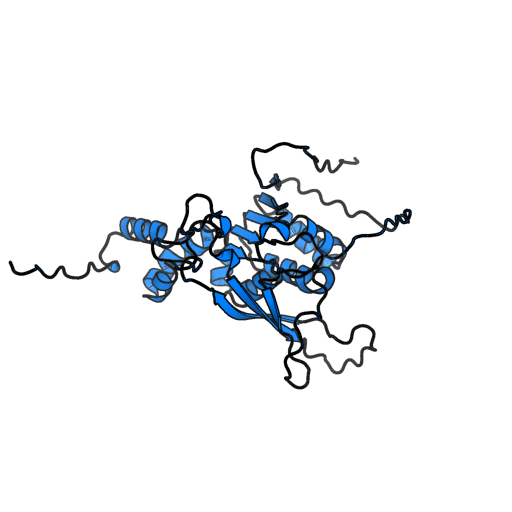
ATOM 1100 C C . ALA A 1 137 ? -2.437 0.988 -7.701 1.00 90.00 137 ALA A C 1
ATOM 1102 O O . ALA A 1 137 ? -3.304 1.857 -7.824 1.00 90.00 137 ALA A O 1
ATOM 1103 N N . CYS A 1 138 ? -2.053 0.557 -6.498 1.00 92.44 138 CYS A N 1
ATOM 1104 C CA . CYS A 1 138 ? -2.622 1.073 -5.258 1.00 92.44 138 CYS A CA 1
ATOM 1105 C C . CYS A 1 138 ? -2.241 2.533 -5.020 1.00 92.44 138 CYS A C 1
ATOM 1107 O O . CYS A 1 138 ? -3.092 3.332 -4.623 1.00 92.44 138 CYS A O 1
ATOM 1109 N N . ILE A 1 139 ? -0.977 2.902 -5.246 1.00 94.38 139 ILE A N 1
ATOM 1110 C CA . ILE A 1 139 ? -0.537 4.286 -5.072 1.00 94.38 139 ILE A CA 1
ATOM 1111 C C . ILE A 1 139 ? -1.217 5.185 -6.097 1.00 94.38 139 ILE A C 1
ATOM 1113 O O . ILE A 1 139 ? -1.710 6.246 -5.711 1.00 94.38 139 ILE A O 1
ATOM 1117 N N . GLU A 1 140 ? -1.337 4.757 -7.352 1.00 89.81 140 GLU A N 1
ATOM 1118 C CA . GLU A 1 140 ? -2.045 5.504 -8.391 1.00 89.81 140 GLU A CA 1
ATOM 1119 C C . GLU A 1 140 ? -3.513 5.772 -8.013 1.00 89.81 140 GLU A C 1
ATOM 1121 O O . GLU A 1 140 ? -3.972 6.911 -8.107 1.00 89.81 140 GLU A O 1
ATOM 1126 N N . ALA A 1 141 ? -4.214 4.789 -7.443 1.00 88.75 141 ALA A N 1
ATOM 1127 C CA . ALA A 1 141 ? -5.583 4.960 -6.947 1.00 88.75 141 ALA A CA 1
ATOM 1128 C C . ALA A 1 141 ? -5.692 5.791 -5.647 1.00 88.75 141 ALA A C 1
ATOM 1130 O O . ALA A 1 141 ? -6.772 6.266 -5.288 1.00 88.75 141 ALA A O 1
ATOM 1131 N N . THR A 1 142 ? -4.594 5.967 -4.907 1.00 91.00 142 THR A N 1
ATOM 1132 C CA . THR A 1 142 ? -4.591 6.678 -3.619 1.00 91.00 142 THR A CA 1
ATOM 1133 C C . THR A 1 142 ? -4.583 8.193 -3.828 1.00 91.00 142 THR A C 1
ATOM 1135 O O . THR A 1 142 ? -3.782 8.711 -4.597 1.00 91.00 142 THR A O 1
ATOM 1138 N N . SER A 1 143 ? -5.428 8.941 -3.109 1.00 92.69 143 SER A N 1
ATOM 1139 C CA . SER A 1 143 ? -5.469 10.408 -3.234 1.00 92.69 143 SER A CA 1
ATOM 1140 C C . SER A 1 143 ? -4.138 11.075 -2.832 1.00 92.69 143 SER A C 1
ATOM 1142 O O . SER A 1 143 ? -3.464 10.578 -1.923 1.00 92.69 143 SER A O 1
ATOM 1144 N N . PRO A 1 144 ? -3.771 12.238 -3.409 1.00 95.00 144 PRO A N 1
ATOM 1145 C CA . PRO A 1 144 ? -2.547 12.954 -3.033 1.00 95.00 144 PRO A CA 1
ATOM 1146 C C . PRO A 1 144 ? -2.441 13.257 -1.530 1.00 95.00 144 PRO A C 1
ATOM 1148 O O . PRO A 1 144 ? -1.376 13.084 -0.938 1.00 95.00 144 PRO A O 1
ATOM 1151 N N . GLY A 1 145 ? -3.555 13.639 -0.892 1.00 93.31 145 GLY A N 1
ATOM 1152 C CA . GLY A 1 145 ? -3.601 13.899 0.549 1.00 93.31 145 GLY A CA 1
ATOM 1153 C C . GLY A 1 145 ? -3.258 12.658 1.373 1.00 93.31 145 GLY A C 1
ATOM 1154 O O . GLY A 1 145 ? -2.447 12.729 2.290 1.00 93.31 145 GLY A O 1
ATOM 1155 N N . THR A 1 146 ? -3.799 11.496 1.000 1.00 92.81 146 THR A N 1
ATOM 1156 C CA . THR A 1 146 ? -3.474 10.220 1.652 1.00 92.81 146 THR A CA 1
ATOM 1157 C C . THR A 1 146 ? -2.032 9.791 1.384 1.00 92.81 146 THR A C 1
ATOM 1159 O O . THR A 1 146 ? -1.348 9.370 2.315 1.00 92.81 146 THR A O 1
ATOM 1162 N N . ARG A 1 147 ? -1.524 9.958 0.154 1.00 95.81 147 ARG A N 1
ATOM 1163 C CA . ARG A 1 147 ? -0.118 9.665 -0.186 1.00 95.81 147 ARG A CA 1
ATOM 1164 C C . ARG A 1 147 ? 0.859 10.450 0.688 1.00 95.81 147 ARG A C 1
ATOM 1166 O O . ARG A 1 147 ? 1.855 9.900 1.150 1.00 95.81 147 ARG A O 1
ATOM 1173 N N . ALA A 1 148 ? 0.540 11.709 0.990 1.00 96.19 148 ALA A N 1
ATOM 1174 C CA . ALA A 1 148 ? 1.340 12.549 1.877 1.00 96.19 148 ALA A CA 1
ATOM 1175 C C . ALA A 1 148 ? 1.363 12.062 3.339 1.00 96.19 148 ALA A C 1
ATOM 1177 O O . ALA A 1 148 ? 2.216 12.496 4.118 1.00 96.19 148 ALA A O 1
ATOM 1178 N N . LEU A 1 149 ? 0.470 11.155 3.740 1.00 95.38 149 LEU A N 1
ATOM 1179 C CA . LEU A 1 149 ? 0.445 10.562 5.079 1.00 95.38 149 LEU A CA 1
ATOM 1180 C C . LEU A 1 149 ? 1.254 9.269 5.182 1.00 95.38 149 LEU A C 1
ATOM 1182 O O . LEU A 1 149 ? 1.647 8.919 6.288 1.00 95.38 149 LEU A O 1
ATOM 1186 N N . ILE A 1 150 ? 1.560 8.607 4.066 1.00 96.31 150 ILE A N 1
ATOM 1187 C CA . ILE A 1 150 ? 2.284 7.331 4.061 1.00 96.31 150 ILE A CA 1
ATOM 1188 C C . ILE A 1 150 ? 3.729 7.540 4.541 1.00 96.31 150 ILE A C 1
ATOM 1190 O O . ILE A 1 150 ? 4.423 8.444 4.067 1.00 96.31 150 ILE A O 1
ATOM 1194 N N . ARG A 1 151 ? 4.178 6.731 5.512 1.00 96.38 151 ARG A N 1
ATOM 1195 C CA . ARG A 1 151 ? 5.567 6.746 6.032 1.00 96.38 151 ARG A CA 1
ATOM 1196 C C . ARG A 1 151 ? 6.314 5.434 5.824 1.00 96.38 151 ARG A C 1
ATOM 1198 O O . ARG A 1 151 ? 7.536 5.469 5.702 1.00 96.38 151 ARG A O 1
ATOM 1205 N N . GLY A 1 152 ? 5.608 4.306 5.751 1.00 95.56 152 GLY A N 1
ATOM 1206 C CA . GLY A 1 152 ? 6.206 2.981 5.596 1.00 95.56 152 GLY A CA 1
ATOM 1207 C C . GLY A 1 152 ? 5.586 2.185 4.454 1.00 95.56 152 GLY A C 1
ATOM 1208 O O . GLY A 1 152 ? 4.365 2.045 4.381 1.00 95.56 152 GLY A O 1
ATOM 1209 N N . VAL A 1 153 ? 6.430 1.632 3.585 1.00 95.44 153 VAL A N 1
ATOM 1210 C CA . VAL A 1 153 ? 6.040 0.714 2.505 1.00 95.44 153 VAL A CA 1
ATOM 1211 C C . VAL A 1 153 ? 6.896 -0.541 2.578 1.00 95.44 153 VAL A C 1
ATOM 1213 O O . VAL A 1 153 ? 8.115 -0.469 2.735 1.00 95.44 153 VAL A O 1
ATOM 1216 N N . ARG A 1 154 ? 6.262 -1.698 2.410 1.00 93.50 154 ARG A N 1
ATOM 1217 C CA . ARG A 1 154 ? 6.908 -3.003 2.343 1.00 93.50 154 ARG A CA 1
ATOM 1218 C C . ARG A 1 154 ? 6.389 -3.791 1.149 1.00 93.50 154 ARG A C 1
ATOM 1220 O O . ARG A 1 154 ? 5.193 -4.018 1.021 1.00 93.50 154 ARG A O 1
ATOM 1227 N N . ILE A 1 155 ? 7.297 -4.249 0.301 1.00 91.50 155 ILE A N 1
ATOM 1228 C CA . ILE A 1 155 ? 6.999 -5.139 -0.816 1.00 91.50 155 ILE A CA 1
ATOM 1229 C C . ILE A 1 155 ? 7.469 -6.548 -0.451 1.00 91.50 155 ILE A C 1
ATOM 1231 O O . ILE A 1 155 ? 8.640 -6.757 -0.135 1.00 91.50 155 ILE A O 1
ATOM 1235 N N . MET A 1 156 ? 6.548 -7.508 -0.472 1.00 85.50 156 MET A N 1
ATOM 1236 C CA . MET A 1 156 ? 6.733 -8.882 -0.010 1.00 85.50 156 MET A CA 1
ATOM 1237 C C . MET A 1 156 ? 6.513 -9.869 -1.158 1.00 85.50 156 MET A C 1
ATOM 1239 O O . MET A 1 156 ? 5.457 -10.498 -1.265 1.00 85.50 156 MET A O 1
ATOM 1243 N N . SER A 1 157 ? 7.536 -10.029 -1.994 1.00 79.31 157 SER A N 1
ATOM 1244 C CA . SER A 1 157 ? 7.531 -11.060 -3.034 1.00 79.31 157 SER A CA 1
ATOM 1245 C C . SER A 1 157 ? 7.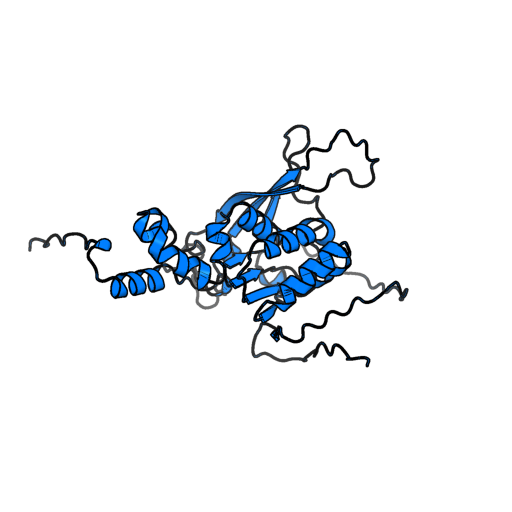883 -12.418 -2.437 1.00 79.31 157 SER A C 1
ATOM 1247 O O . SER A 1 157 ? 8.905 -12.541 -1.767 1.00 79.31 157 SER A O 1
ATOM 1249 N N . LEU A 1 158 ? 7.082 -13.443 -2.739 1.00 70.94 158 LEU A N 1
ATOM 1250 C CA . LEU A 1 158 ? 7.342 -14.829 -2.323 1.00 70.94 158 LEU A CA 1
ATOM 1251 C C . LEU A 1 158 ? 8.196 -15.632 -3.304 1.00 70.94 158 LEU A C 1
ATOM 1253 O O . LEU A 1 158 ? 8.516 -16.786 -3.030 1.00 70.94 158 LEU A O 1
ATOM 1257 N N . LEU A 1 159 ? 8.489 -15.082 -4.479 1.00 66.50 159 LEU A N 1
ATOM 1258 C CA . LEU A 1 159 ? 9.295 -15.759 -5.488 1.00 66.50 159 LEU A CA 1
ATOM 1259 C C . LEU A 1 159 ? 10.703 -15.189 -5.550 1.00 66.50 159 LEU A C 1
ATOM 1261 O O . LEU A 1 159 ? 10.879 -13.980 -5.420 1.00 66.50 159 LEU A O 1
ATOM 1265 N N . ASN A 1 160 ? 11.658 -16.061 -5.877 1.00 57.47 160 ASN A N 1
ATOM 1266 C CA . ASN A 1 160 ? 13.054 -15.715 -6.179 1.00 57.47 160 ASN A CA 1
ATOM 1267 C C . ASN A 1 160 ? 13.324 -15.512 -7.672 1.00 57.47 160 ASN A C 1
ATOM 1269 O O . ASN A 1 160 ? 14.457 -15.225 -8.040 1.00 57.47 160 ASN A O 1
ATOM 1273 N N . GLY A 1 161 ? 12.312 -15.691 -8.523 1.00 61.16 161 GLY A N 1
ATOM 1274 C CA . GLY A 1 161 ? 12.457 -15.639 -9.978 1.00 61.16 161 GLY A CA 1
ATOM 1275 C C . GLY A 1 161 ? 12.158 -14.273 -10.594 1.00 61.16 161 GLY A C 1
ATOM 1276 O O . GLY A 1 161 ? 11.875 -13.299 -9.893 1.00 61.16 161 GLY A O 1
ATOM 1277 N N . GLU A 1 162 ? 12.185 -14.248 -11.923 1.00 63.22 162 GLU A N 1
ATOM 1278 C CA . GLU A 1 162 ? 11.857 -13.110 -12.799 1.00 63.22 162 GLU A CA 1
ATOM 1279 C C . GLU A 1 162 ? 10.343 -12.949 -13.033 1.00 63.22 162 GLU A C 1
ATOM 1281 O O . GLU A 1 162 ? 9.902 -12.154 -13.861 1.00 63.22 162 GLU A O 1
ATOM 1286 N N . THR A 1 163 ? 9.518 -13.728 -12.334 1.00 65.56 163 THR A N 1
ATOM 1287 C CA . THR A 1 163 ? 8.070 -13.755 -12.534 1.00 65.56 163 THR A CA 1
ATOM 1288 C C . THR A 1 163 ? 7.329 -12.904 -11.505 1.00 65.56 163 THR A C 1
ATOM 1290 O O . THR A 1 163 ? 7.791 -12.698 -10.377 1.00 65.56 163 THR A O 1
ATOM 1293 N N . LEU A 1 164 ? 6.157 -12.411 -11.923 1.00 66.38 164 LEU A N 1
ATOM 1294 C CA . LEU A 1 164 ? 5.157 -11.793 -11.051 1.00 66.38 164 LEU A CA 1
ATOM 1295 C C . LEU A 1 164 ? 4.894 -12.683 -9.838 1.00 66.38 164 LEU A C 1
ATOM 1297 O O . LEU A 1 164 ? 4.905 -13.915 -9.944 1.00 66.38 164 LEU A O 1
ATOM 1301 N N . ASP A 1 165 ? 4.620 -12.066 -8.690 1.00 79.00 165 ASP A N 1
ATOM 1302 C CA . ASP A 1 165 ? 4.139 -12.846 -7.562 1.00 79.00 165 ASP A CA 1
ATOM 1303 C C . ASP A 1 165 ? 2.838 -13.553 -7.993 1.00 79.00 165 ASP A C 1
ATOM 1305 O O . ASP A 1 165 ? 1.949 -12.901 -8.534 1.00 79.00 165 ASP A O 1
ATOM 1309 N N . PRO A 1 166 ? 2.682 -14.874 -7.795 1.00 78.00 166 PRO A N 1
ATOM 1310 C CA . PRO A 1 166 ? 1.551 -15.632 -8.341 1.00 78.00 166 PRO A CA 1
ATOM 1311 C C . PRO A 1 166 ? 0.200 -15.193 -7.761 1.00 78.00 166 PRO A C 1
ATOM 1313 O O . PRO A 1 166 ? -0.858 -15.610 -8.236 1.00 78.00 166 PRO A O 1
ATOM 1316 N N . ARG A 1 167 ? 0.226 -14.380 -6.702 1.00 82.00 167 ARG A N 1
ATOM 1317 C CA . ARG A 1 167 ? -0.955 -13.760 -6.108 1.00 82.00 167 ARG A CA 1
ATOM 1318 C C . ARG A 1 167 ? -1.373 -12.494 -6.847 1.00 82.00 167 ARG A C 1
ATOM 1320 O O . ARG A 1 167 ? -2.527 -12.099 -6.712 1.00 82.00 167 ARG A O 1
ATOM 1327 N N . VAL A 1 168 ? -0.490 -11.881 -7.626 1.00 82.69 168 VAL A N 1
ATOM 1328 C CA . VAL A 1 168 ? -0.785 -10.703 -8.437 1.00 82.69 168 VAL A CA 1
ATOM 1329 C C . VAL A 1 168 ? -1.068 -11.142 -9.869 1.00 82.69 168 VAL A C 1
ATOM 1331 O O . VAL A 1 168 ? -0.202 -11.573 -10.624 1.00 82.69 168 VAL A O 1
ATOM 1334 N N . CYS A 1 169 ? -2.340 -11.059 -10.232 1.00 82.94 169 CYS A N 1
ATOM 1335 C CA . CYS A 1 169 ? -2.841 -11.325 -11.564 1.00 82.94 169 CYS A CA 1
ATOM 1336 C C . CYS A 1 169 ? -2.863 -10.014 -12.348 1.00 82.94 169 CYS A C 1
ATOM 1338 O O . CYS A 1 169 ? -3.683 -9.136 -12.077 1.00 82.94 169 CYS A O 1
ATOM 1340 N N . LEU A 1 170 ? -1.967 -9.879 -13.320 1.00 80.88 170 LEU A N 1
ATOM 1341 C CA . LEU A 1 170 ? -1.983 -8.750 -14.237 1.00 80.88 170 LEU A CA 1
ATOM 1342 C C . LEU A 1 170 ? -2.927 -9.057 -15.401 1.00 80.88 170 LEU A C 1
ATOM 1344 O O . LEU A 1 170 ? -2.700 -10.004 -16.147 1.00 80.88 170 LEU A O 1
ATOM 1348 N N . ARG A 1 171 ? -3.987 -8.276 -15.576 1.00 82.81 171 ARG A N 1
ATOM 1349 C CA . ARG A 1 171 ? -4.835 -8.326 -16.767 1.00 82.81 171 ARG A CA 1
ATOM 1350 C C . ARG A 1 171 ? -4.401 -7.229 -17.717 1.00 82.81 171 ARG A C 1
ATOM 1352 O O . ARG A 1 171 ? -4.117 -6.112 -17.299 1.00 82.81 171 ARG A O 1
ATOM 1359 N N . SER A 1 172 ? -4.369 -7.539 -19.002 1.00 74.94 172 SER A N 1
ATOM 1360 C CA . SER A 1 172 ? -4.270 -6.524 -20.045 1.00 74.94 172 SER A CA 1
ATOM 1361 C C . SER A 1 172 ? -5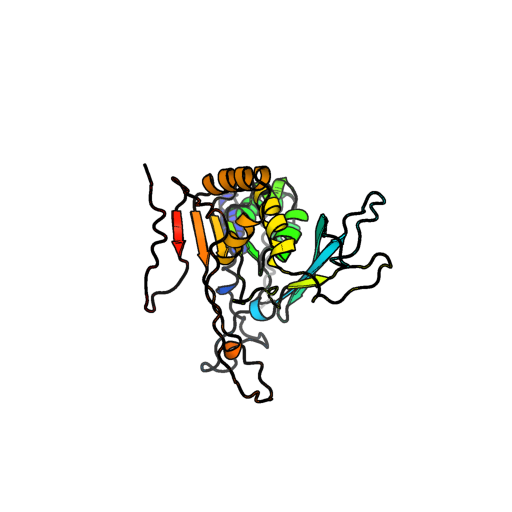.475 -6.676 -20.959 1.00 74.94 172 SER A C 1
ATOM 1363 O O . SER A 1 172 ? -5.868 -7.794 -21.295 1.00 74.94 172 SER A O 1
ATOM 1365 N N . GLN A 1 173 ? -6.092 -5.558 -21.323 1.00 67.50 173 GLN A N 1
ATOM 1366 C CA . GLN A 1 173 ? -7.097 -5.547 -22.378 1.00 67.50 173 GLN A CA 1
ATOM 1367 C C . GLN A 1 173 ? -6.391 -5.268 -23.702 1.00 67.50 173 GLN A C 1
ATOM 1369 O O . GLN A 1 173 ? -5.550 -4.373 -23.786 1.00 67.50 173 GLN A O 1
ATOM 1374 N N . GLY A 1 174 ? -6.691 -6.071 -24.722 1.00 64.19 174 GLY A N 1
ATOM 1375 C CA . GLY A 1 174 ? -6.279 -5.757 -26.086 1.00 64.19 174 GLY A CA 1
ATOM 1376 C C . GLY A 1 174 ? -7.042 -4.556 -26.641 1.00 64.19 174 GLY A C 1
ATOM 1377 O O . GLY A 1 174 ? -8.061 -4.151 -26.088 1.00 64.19 174 GLY A O 1
ATOM 1378 N N . ASP A 1 175 ? -6.600 -4.044 -27.790 1.00 65.06 175 ASP A N 1
ATOM 1379 C CA . ASP A 1 175 ? -7.272 -2.934 -28.491 1.00 65.06 175 ASP A CA 1
ATOM 1380 C C . ASP A 1 175 ? -8.735 -3.254 -28.864 1.00 65.06 175 ASP A C 1
ATOM 1382 O O . ASP A 1 175 ? -9.541 -2.358 -29.090 1.00 65.06 175 ASP A O 1
ATOM 1386 N N . ASN A 1 176 ? -9.097 -4.541 -28.889 1.00 69.88 176 ASN A N 1
ATOM 1387 C CA . ASN A 1 176 ? -10.445 -5.055 -29.131 1.00 69.88 176 ASN A CA 1
ATOM 1388 C C . ASN A 1 176 ? -11.283 -5.261 -27.849 1.00 69.88 176 ASN A C 1
ATOM 1390 O O . ASN A 1 176 ? -12.356 -5.856 -27.918 1.00 69.88 176 ASN A O 1
ATOM 1394 N N . GLY A 1 177 ? -10.785 -4.850 -26.677 1.00 69.31 177 GLY A N 1
ATOM 1395 C CA . GLY A 1 177 ? -11.454 -5.032 -25.383 1.00 69.31 177 GLY A CA 1
ATOM 1396 C C . GLY A 1 177 ? -11.447 -6.467 -24.839 1.00 69.31 177 GLY A C 1
ATOM 1397 O O . GLY A 1 177 ? -11.993 -6.704 -23.763 1.00 69.31 177 GLY A O 1
ATOM 1398 N N . GLN A 1 178 ? -10.832 -7.433 -25.533 1.00 73.25 178 GLN A N 1
ATOM 1399 C CA . GLN A 1 178 ? -10.719 -8.802 -25.027 1.00 73.25 178 GLN A CA 1
ATOM 1400 C C . GLN A 1 178 ? -9.621 -8.906 -23.962 1.00 73.25 178 GLN A C 1
ATOM 1402 O O . GLN A 1 178 ? -8.527 -8.352 -24.121 1.00 73.25 178 GLN A O 1
ATOM 1407 N N . GLU A 1 179 ? -9.908 -9.639 -22.880 1.00 68.06 179 GLU A N 1
ATOM 1408 C CA . GLU A 1 179 ? -8.918 -9.962 -21.851 1.00 68.06 179 GLU A CA 1
ATOM 1409 C C . GLU A 1 179 ? -7.809 -10.833 -22.452 1.00 68.06 179 GLU A C 1
ATOM 1411 O O . GLU A 1 179 ? -8.066 -11.875 -23.057 1.00 68.06 179 GLU A O 1
ATOM 1416 N N . ARG A 1 180 ? -6.558 -10.406 -22.279 1.00 66.94 180 ARG A N 1
ATOM 1417 C CA . ARG A 1 180 ? -5.380 -11.182 -22.667 1.00 66.94 180 ARG A CA 1
ATOM 1418 C C . ARG A 1 180 ? -4.806 -11.909 -21.444 1.00 66.94 180 ARG A C 1
ATOM 1420 O O . ARG A 1 180 ? -4.802 -11.334 -20.351 1.00 66.94 180 ARG A O 1
ATOM 1427 N N . PRO A 1 181 ? -4.295 -13.146 -21.603 1.00 57.56 181 PRO A N 1
ATOM 1428 C CA . PRO A 1 181 ? -3.719 -13.907 -20.498 1.00 57.56 181 PRO A CA 1
ATOM 1429 C C . PRO A 1 181 ? -2.590 -13.149 -19.789 1.00 57.56 181 PRO A C 1
ATOM 1431 O O . PRO A 1 181 ? -1.738 -12.532 -20.426 1.00 57.56 181 PRO A O 1
ATOM 1434 N N . SER A 1 182 ? -2.540 -13.262 -18.462 1.00 53.53 182 SER A N 1
ATOM 1435 C CA . SER A 1 182 ? -1.620 -12.554 -17.556 1.00 53.53 182 SER A CA 1
ATOM 1436 C C . SER A 1 182 ? -0.125 -12.837 -17.737 1.00 53.53 182 SER A C 1
ATOM 1438 O O . SER A 1 182 ? 0.704 -12.202 -17.090 1.00 53.53 182 SER A O 1
ATOM 1440 N N . ALA A 1 183 ? 0.241 -13.782 -18.603 1.00 48.59 183 ALA A N 1
ATOM 1441 C CA . ALA A 1 183 ? 1.605 -14.294 -18.755 1.00 48.59 183 ALA A CA 1
ATOM 1442 C C . ALA A 1 183 ? 2.539 -13.404 -19.601 1.00 48.59 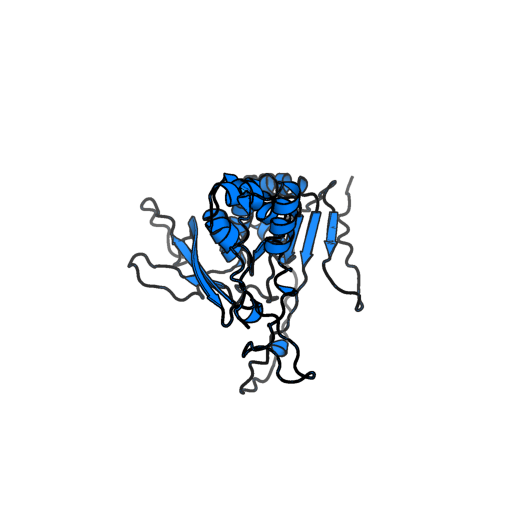183 ALA A C 1
ATOM 1444 O O . ALA A 1 183 ? 3.669 -13.783 -19.886 1.00 48.59 183 ALA A O 1
ATOM 1445 N N . VAL A 1 184 ? 2.075 -12.240 -20.052 1.00 50.47 184 VAL A N 1
ATOM 1446 C CA . VAL A 1 184 ? 2.639 -11.587 -21.243 1.00 50.47 184 VAL A CA 1
ATOM 1447 C C . VAL A 1 184 ? 3.638 -10.459 -20.940 1.00 50.47 184 VAL A C 1
ATOM 1449 O O . VAL A 1 184 ? 4.322 -9.959 -21.835 1.00 50.47 184 VAL A O 1
ATOM 1452 N N . HIS A 1 185 ? 3.776 -10.043 -19.684 1.00 56.47 185 HIS A N 1
ATOM 1453 C CA . HIS A 1 185 ? 4.623 -8.906 -19.332 1.00 56.47 185 HIS A CA 1
ATOM 1454 C C . HIS A 1 185 ? 5.817 -9.337 -18.478 1.00 56.47 185 HIS A C 1
ATOM 1456 O O . HIS A 1 185 ? 5.623 -9.673 -17.309 1.00 56.47 185 HIS A O 1
ATOM 1462 N N . PRO A 1 186 ? 7.051 -9.287 -19.024 1.00 60.78 186 PRO A N 1
ATOM 1463 C CA . PRO A 1 186 ? 8.254 -9.463 -18.227 1.00 60.78 186 PRO A CA 1
ATOM 1464 C C . PRO A 1 186 ? 8.271 -8.425 -17.108 1.00 60.78 186 PRO A C 1
ATOM 1466 O O . PRO A 1 186 ? 8.251 -7.212 -17.353 1.00 60.78 186 PRO A O 1
ATOM 1469 N N . TRP A 1 187 ? 8.284 -8.931 -15.881 1.00 65.00 187 TRP A N 1
ATOM 1470 C CA . TRP A 1 187 ? 8.278 -8.177 -14.636 1.00 65.00 187 TRP A CA 1
ATOM 1471 C C . TRP A 1 187 ? 9.273 -7.006 -14.645 1.00 65.00 187 TRP A C 1
ATOM 1473 O O . TRP A 1 187 ? 8.921 -5.860 -14.347 1.00 65.00 187 TRP A O 1
ATOM 1483 N N . GLU A 1 188 ? 10.515 -7.307 -15.031 1.00 64.81 188 GLU A N 1
ATOM 1484 C CA . GLU A 1 188 ? 11.672 -6.423 -14.885 1.00 64.81 188 GLU A CA 1
ATOM 1485 C C . GLU A 1 188 ? 11.604 -5.184 -15.774 1.00 64.81 188 GLU A C 1
ATOM 1487 O O . GLU A 1 188 ? 12.028 -4.103 -15.368 1.00 64.81 188 GLU A O 1
ATOM 1492 N N . HIS A 1 189 ? 11.031 -5.323 -16.967 1.00 64.50 189 HIS A N 1
ATOM 1493 C CA . HIS A 1 189 ? 11.023 -4.255 -17.963 1.00 64.50 189 HIS A CA 1
ATOM 1494 C C . HIS A 1 189 ? 9.811 -3.331 -17.853 1.00 64.50 189 HIS A C 1
ATOM 1496 O O . HIS A 1 189 ? 9.850 -2.224 -18.380 1.00 64.50 189 HIS A O 1
ATOM 1502 N N . ARG A 1 190 ? 8.725 -3.771 -17.201 1.00 68.50 190 ARG A N 1
ATOM 1503 C CA . ARG A 1 190 ? 7.448 -3.034 -17.220 1.00 68.50 190 ARG A CA 1
ATOM 1504 C C . ARG A 1 190 ? 6.983 -2.578 -15.847 1.00 68.50 190 ARG A C 1
ATOM 1506 O O . ARG A 1 190 ? 6.527 -1.453 -15.705 1.00 68.50 190 ARG A O 1
ATOM 1513 N N . CYS A 1 191 ? 7.110 -3.429 -14.835 1.00 76.44 191 CYS A N 1
ATOM 1514 C CA . CYS A 1 191 ? 6.536 -3.147 -13.520 1.00 76.44 191 CYS A CA 1
ATOM 1515 C C . CYS A 1 191 ? 7.500 -2.350 -12.635 1.00 76.44 191 CYS A C 1
ATOM 1517 O O . CYS A 1 191 ? 7.071 -1.520 -11.837 1.00 76.44 191 CYS A O 1
ATOM 1519 N N . LEU A 1 192 ? 8.812 -2.566 -12.796 1.00 83.69 192 LEU A N 1
ATOM 1520 C CA . LEU A 1 192 ? 9.821 -1.851 -12.015 1.00 83.69 192 LEU A CA 1
ATOM 1521 C C . LEU A 1 192 ? 9.874 -0.347 -12.326 1.00 83.69 192 LEU A C 1
ATOM 1523 O O . LEU A 1 192 ? 9.867 0.416 -11.363 1.00 83.69 192 LEU A O 1
ATOM 1527 N N . PRO A 1 193 ? 9.882 0.127 -13.590 1.00 85.00 193 PRO A N 1
ATOM 1528 C CA . PRO A 1 193 ? 9.861 1.567 -13.861 1.00 85.00 193 PRO A CA 1
ATOM 1529 C C . PRO A 1 193 ? 8.684 2.281 -13.180 1.00 85.00 193 PRO A C 1
ATOM 1531 O O . PRO A 1 193 ? 8.891 3.275 -12.484 1.00 85.00 193 PRO A O 1
ATOM 1534 N N . GLU A 1 194 ? 7.477 1.718 -13.282 1.00 85.94 194 GLU A N 1
ATOM 1535 C CA . GLU A 1 194 ? 6.287 2.307 -12.659 1.00 85.94 194 GLU A CA 1
ATOM 1536 C C . GLU A 1 194 ? 6.297 2.225 -11.136 1.00 85.94 194 GLU A C 1
ATOM 1538 O O . GLU A 1 194 ? 5.829 3.140 -10.464 1.00 85.94 194 GLU A O 1
ATOM 1543 N N . PHE A 1 195 ? 6.897 1.187 -10.557 1.00 91.56 195 PHE A N 1
ATOM 1544 C CA . PHE A 1 195 ? 7.140 1.138 -9.119 1.00 91.56 195 PHE A CA 1
ATOM 1545 C C . PHE A 1 195 ? 7.978 2.324 -8.636 1.00 91.56 195 PHE A C 1
ATOM 1547 O O . PHE A 1 195 ? 7.651 2.950 -7.627 1.00 91.56 195 PHE A O 1
ATOM 1554 N N . TRP A 1 196 ? 9.043 2.663 -9.360 1.00 92.38 196 TRP A N 1
ATOM 1555 C CA . TRP A 1 196 ? 9.908 3.777 -8.989 1.00 92.38 196 TRP A CA 1
ATOM 1556 C C . TRP A 1 196 ? 9.225 5.132 -9.173 1.00 92.38 196 TRP A C 1
ATOM 1558 O O . TRP A 1 196 ? 9.382 6.007 -8.321 1.00 92.38 196 TRP A O 1
ATOM 1568 N N . ILE A 1 197 ? 8.414 5.290 -10.221 1.00 90.88 197 ILE A N 1
ATOM 1569 C CA . ILE A 1 197 ? 7.564 6.473 -10.412 1.00 90.88 197 ILE A CA 1
ATOM 1570 C C . ILE A 1 197 ? 6.550 6.583 -9.265 1.00 90.88 197 ILE A C 1
ATOM 1572 O O . ILE A 1 197 ? 6.449 7.631 -8.627 1.00 90.88 197 ILE A O 1
ATOM 1576 N N . ALA A 1 198 ? 5.856 5.493 -8.936 1.00 93.38 198 ALA A N 1
ATOM 1577 C CA . ALA A 1 198 ? 4.882 5.450 -7.852 1.00 93.38 198 ALA A CA 1
ATOM 1578 C C . ALA A 1 198 ? 5.513 5.743 -6.482 1.00 93.38 198 ALA A C 1
ATOM 1580 O O . ALA A 1 198 ? 4.911 6.448 -5.672 1.00 93.38 198 ALA A O 1
ATOM 1581 N N . LEU A 1 199 ? 6.743 5.285 -6.222 1.00 95.62 199 LEU A N 1
ATOM 1582 C CA . LEU A 1 199 ? 7.472 5.640 -5.002 1.00 95.62 199 LEU A CA 1
ATOM 1583 C C . LEU A 1 199 ? 7.660 7.151 -4.874 1.00 95.62 199 LEU A C 1
ATOM 1585 O O . LEU A 1 199 ? 7.444 7.694 -3.795 1.00 95.62 199 LEU A O 1
ATOM 1589 N N . GLN A 1 200 ? 8.002 7.847 -5.960 1.00 95.25 200 GLN A N 1
ATOM 1590 C CA . GLN A 1 200 ? 8.202 9.300 -5.936 1.00 95.25 200 GLN A CA 1
ATOM 1591 C C . GLN A 1 200 ? 6.918 10.079 -5.597 1.00 95.25 200 GLN A C 1
ATOM 1593 O O . GLN A 1 200 ? 6.999 11.217 -5.134 1.00 95.25 200 GLN A O 1
ATOM 1598 N N . LEU A 1 201 ? 5.738 9.460 -5.737 1.00 95.44 201 LEU A N 1
ATOM 1599 C CA . LEU A 1 201 ? 4.452 10.036 -5.329 1.00 95.44 201 LEU A CA 1
ATOM 1600 C C . LEU A 1 201 ? 4.229 10.025 -3.806 1.00 95.44 201 LEU A C 1
ATOM 1602 O O . LEU A 1 201 ? 3.197 10.518 -3.346 1.00 95.44 201 LEU A O 1
ATOM 1606 N N . LEU A 1 202 ? 5.159 9.472 -3.019 1.00 97.44 202 LEU A N 1
ATOM 1607 C CA . LEU A 1 202 ? 5.091 9.375 -1.559 1.00 97.44 202 LEU A CA 1
ATOM 1608 C C . LEU A 1 202 ? 6.079 10.357 -0.902 1.00 97.44 202 LEU A C 1
ATOM 1610 O O . LEU A 1 202 ? 7.125 9.957 -0.396 1.00 97.44 202 LEU A O 1
ATOM 1614 N N . PRO A 1 203 ? 5.774 11.666 -0.847 1.00 96.75 203 PRO A N 1
ATOM 1615 C CA . PRO A 1 203 ? 6.762 12.704 -0.527 1.00 96.75 203 PRO A CA 1
ATOM 1616 C C . PRO A 1 203 ? 7.355 12.615 0.884 1.00 96.75 203 PRO A C 1
ATOM 1618 O O . PRO A 1 203 ? 8.374 13.244 1.160 1.00 96.75 203 PRO A O 1
ATOM 1621 N N . ARG A 1 204 ? 6.702 11.872 1.781 1.00 96.81 204 ARG A N 1
ATOM 1622 C CA . ARG A 1 204 ? 7.081 11.722 3.186 1.00 96.81 204 ARG A CA 1
ATOM 1623 C C . ARG A 1 204 ? 7.413 10.275 3.561 1.00 96.81 204 ARG A C 1
ATOM 1625 O O . ARG A 1 204 ? 7.414 9.955 4.745 1.00 96.81 204 ARG A O 1
ATOM 1632 N N . LEU A 1 205 ? 7.669 9.398 2.589 1.00 97.31 205 LEU A N 1
ATOM 1633 C CA . LEU A 1 205 ? 8.103 8.034 2.882 1.00 97.31 205 LEU A CA 1
ATOM 1634 C C . LEU A 1 205 ? 9.416 8.065 3.679 1.00 97.31 205 LEU A C 1
ATOM 1636 O O . LEU A 1 205 ? 10.357 8.758 3.305 1.00 97.31 205 LEU A O 1
ATOM 1640 N N . GLN A 1 206 ? 9.474 7.317 4.776 1.00 96.31 206 GLN A N 1
ATOM 1641 C CA . GLN A 1 206 ? 10.648 7.219 5.649 1.00 96.31 206 GLN A CA 1
ATOM 1642 C C . GLN A 1 206 ? 11.252 5.817 5.621 1.00 96.31 206 GLN A C 1
ATOM 1644 O O . GLN A 1 206 ? 12.471 5.673 5.683 1.00 96.31 206 GLN A O 1
ATOM 1649 N N . HIS A 1 207 ? 10.403 4.795 5.503 1.00 95.69 207 HIS A N 1
ATOM 1650 C CA . HIS A 1 207 ? 10.796 3.396 5.569 1.00 95.69 207 HIS A CA 1
ATOM 1651 C C . HIS A 1 207 ? 10.370 2.672 4.296 1.00 95.69 207 HIS A C 1
ATOM 1653 O O . HIS A 1 207 ? 9.184 2.627 3.961 1.00 95.69 207 HIS A O 1
ATOM 1659 N N . LEU A 1 208 ? 11.338 2.075 3.606 1.00 95.75 208 LEU A N 1
ATOM 1660 C CA . LEU A 1 208 ? 11.090 1.254 2.429 1.00 95.75 208 LEU A CA 1
ATO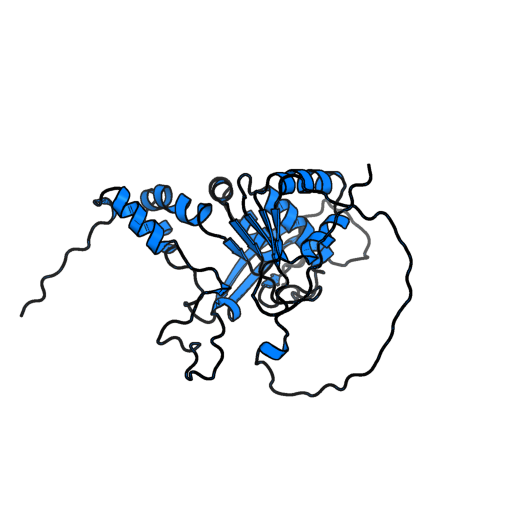M 1661 C C . LEU A 1 208 ? 11.659 -0.143 2.655 1.00 95.75 208 LEU A C 1
ATOM 1663 O O . LEU A 1 208 ? 12.838 -0.296 2.940 1.00 95.75 208 LEU A O 1
ATOM 1667 N N . THR A 1 209 ? 10.839 -1.176 2.522 1.00 94.06 209 THR A N 1
ATOM 1668 C CA . THR A 1 209 ? 11.290 -2.571 2.502 1.00 94.06 209 THR A CA 1
ATOM 1669 C C . THR A 1 209 ? 11.005 -3.164 1.131 1.00 94.06 209 THR A C 1
ATOM 1671 O O . THR A 1 209 ? 9.849 -3.196 0.720 1.00 94.06 209 THR A O 1
ATOM 1674 N N . ILE A 1 210 ? 12.028 -3.631 0.417 1.00 92.56 210 ILE A N 1
ATOM 1675 C CA . ILE A 1 210 ? 11.886 -4.182 -0.941 1.00 92.56 210 ILE A CA 1
ATOM 1676 C C . ILE A 1 210 ? 12.749 -5.428 -1.138 1.00 92.56 210 ILE A C 1
ATOM 1678 O O . ILE A 1 210 ? 13.763 -5.586 -0.454 1.00 92.56 210 ILE A O 1
ATOM 1682 N N . PRO A 1 211 ? 12.398 -6.324 -2.072 1.00 89.06 211 PRO A N 1
ATOM 1683 C CA . PRO A 1 211 ? 13.302 -7.385 -2.494 1.00 89.06 211 PRO A CA 1
ATOM 1684 C C . PRO A 1 211 ? 14.549 -6.794 -3.157 1.00 89.06 211 PRO A C 1
ATOM 1686 O O . PRO A 1 211 ? 14.434 -5.900 -3.997 1.00 89.06 211 PRO A O 1
ATOM 1689 N N . HIS A 1 212 ? 15.736 -7.320 -2.838 1.00 86.00 212 HIS A N 1
ATOM 1690 C CA . HIS A 1 212 ? 17.008 -6.796 -3.368 1.00 86.00 212 HIS A CA 1
ATOM 1691 C C . HIS A 1 212 ? 17.021 -6.675 -4.905 1.00 86.00 212 HIS A C 1
ATOM 1693 O O . HIS A 1 212 ? 17.575 -5.725 -5.455 1.00 86.00 212 HIS A O 1
ATOM 1699 N N . ARG A 1 213 ? 16.353 -7.600 -5.611 1.00 83.94 213 ARG A N 1
ATOM 1700 C CA . ARG A 1 213 ? 16.292 -7.619 -7.079 1.00 83.94 213 ARG A CA 1
ATOM 1701 C C . ARG A 1 213 ? 15.654 -6.370 -7.684 1.00 83.94 213 ARG A C 1
ATOM 1703 O O . ARG A 1 213 ? 15.945 -6.050 -8.828 1.00 83.94 213 ARG A O 1
ATOM 1710 N N . TYR A 1 214 ? 14.817 -5.647 -6.937 1.00 87.69 214 TYR A N 1
ATOM 1711 C CA . TYR A 1 214 ? 14.167 -4.437 -7.445 1.00 87.69 214 TYR A CA 1
ATOM 1712 C C . TYR A 1 214 ? 15.216 -3.374 -7.789 1.00 87.69 214 TYR A C 1
ATOM 1714 O O . TYR A 1 214 ? 15.030 -2.621 -8.740 1.00 87.69 214 TYR A O 1
ATOM 1722 N N . LEU A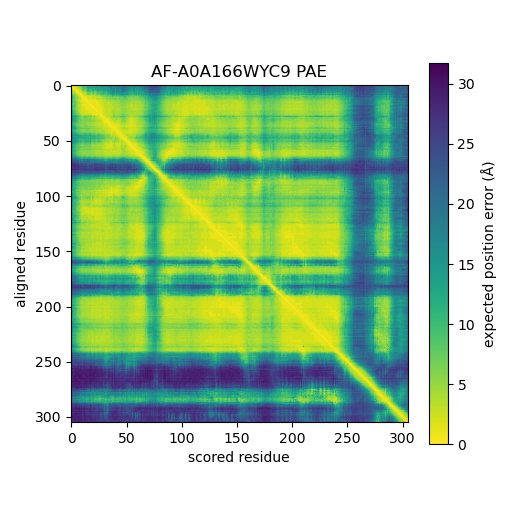 1 215 ? 16.362 -3.383 -7.094 1.00 87.88 215 LEU A N 1
ATOM 1723 C CA . LEU A 1 215 ? 17.492 -2.500 -7.377 1.00 87.88 215 LEU A CA 1
ATOM 1724 C C . LEU A 1 215 ? 18.132 -2.759 -8.747 1.00 87.88 215 LEU A C 1
ATOM 1726 O O . LEU A 1 215 ? 18.677 -1.825 -9.326 1.00 87.88 215 LEU A O 1
ATOM 1730 N N . LYS A 1 216 ? 18.039 -3.978 -9.303 1.00 84.44 216 LYS A N 1
ATOM 1731 C CA . LYS A 1 216 ? 18.550 -4.266 -10.656 1.00 84.44 216 LYS A CA 1
ATOM 1732 C C . LYS A 1 216 ? 17.825 -3.435 -11.715 1.00 84.44 216 LYS A C 1
ATOM 1734 O O . LYS A 1 216 ? 18.454 -2.953 -12.649 1.00 84.44 216 LYS A O 1
ATOM 1739 N N . GLY A 1 217 ? 16.530 -3.174 -11.516 1.00 81.56 217 GLY A N 1
ATOM 1740 C CA . GLY A 1 217 ? 15.729 -2.350 -12.425 1.00 81.56 217 GLY A CA 1
ATOM 1741 C C . GLY A 1 217 ? 16.205 -0.899 -12.545 1.00 81.56 217 GLY A C 1
ATOM 1742 O O . GLY A 1 217 ? 15.869 -0.239 -13.522 1.00 81.56 217 GLY A O 1
ATOM 1743 N N . LEU A 1 218 ? 17.018 -0.404 -11.604 1.00 86.25 218 LEU A N 1
ATOM 1744 C CA . LEU A 1 218 ? 17.589 0.946 -11.676 1.00 86.25 218 LEU A CA 1
ATOM 1745 C C . LEU A 1 218 ? 18.588 1.101 -12.829 1.00 86.25 218 LEU A C 1
ATOM 1747 O O . LEU A 1 218 ? 18.793 2.213 -13.306 1.00 86.25 218 LEU A O 1
ATOM 1751 N N . GLN A 1 219 ? 19.186 0.003 -13.298 1.00 84.75 219 GLN A N 1
ATOM 1752 C CA . GLN A 1 219 ? 20.106 0.011 -14.440 1.00 84.75 219 GLN A CA 1
ATOM 1753 C C . GLN A 1 219 ? 19.381 0.272 -15.767 1.00 84.75 219 GLN A C 1
ATOM 1755 O O . GLN A 1 219 ? 19.990 0.775 -16.703 1.00 84.75 219 GLN A O 1
ATOM 1760 N N . ASN A 1 220 ? 18.078 -0.018 -15.826 1.00 82.88 220 ASN A N 1
ATOM 1761 C CA . ASN A 1 220 ? 17.251 0.134 -17.025 1.00 82.88 220 ASN A CA 1
ATOM 1762 C C . ASN A 1 220 ? 16.557 1.506 -17.109 1.00 82.88 220 ASN A C 1
ATOM 1764 O O . ASN A 1 220 ? 15.754 1.735 -18.011 1.00 82.88 220 ASN A O 1
ATOM 1768 N N . MET A 1 221 ? 16.807 2.404 -16.152 1.00 87.25 221 MET A N 1
ATOM 1769 C CA . MET A 1 221 ? 16.229 3.748 -16.142 1.00 87.25 221 MET A CA 1
ATOM 1770 C C . MET A 1 221 ? 16.962 4.701 -17.077 1.00 87.25 221 MET A C 1
ATOM 1772 O O . MET A 1 221 ? 18.169 4.583 -17.281 1.00 87.25 221 MET A O 1
ATOM 1776 N N . THR A 1 222 ? 16.250 5.730 -17.543 1.00 90.00 222 THR A N 1
ATOM 1777 C CA . THR A 1 222 ? 16.913 6.905 -18.120 1.00 90.00 222 THR A CA 1
ATOM 1778 C C . THR A 1 222 ? 17.740 7.626 -17.054 1.00 90.00 222 THR A C 1
ATOM 1780 O O . THR A 1 222 ? 17.464 7.513 -15.857 1.00 90.00 222 THR A O 1
ATOM 1783 N N . ASP A 1 223 ? 18.738 8.407 -17.465 1.00 90.06 223 ASP A N 1
ATOM 1784 C CA . ASP A 1 223 ? 19.594 9.134 -16.519 1.00 90.06 223 ASP A CA 1
ATOM 1785 C C . ASP A 1 223 ? 18.797 10.086 -15.627 1.00 90.06 223 ASP A C 1
ATOM 1787 O O . ASP A 1 223 ? 18.968 10.078 -14.410 1.00 90.06 223 ASP A O 1
ATOM 1791 N N . ASP A 1 224 ? 17.852 10.831 -16.202 1.00 91.88 224 ASP A N 1
ATOM 1792 C CA . ASP A 1 224 ? 16.954 11.709 -15.447 1.00 91.88 224 ASP A CA 1
ATOM 1793 C C . ASP A 1 224 ? 16.149 10.936 -14.384 1.00 91.88 224 ASP A C 1
ATOM 1795 O O . ASP A 1 224 ? 16.117 11.324 -13.212 1.00 91.88 224 ASP A O 1
ATOM 1799 N N . GLN A 1 225 ? 15.555 9.796 -14.755 1.00 89.50 225 GLN A N 1
ATOM 1800 C CA . GLN A 1 225 ? 14.818 8.944 -13.817 1.00 89.50 225 GLN A CA 1
ATOM 1801 C C . GLN A 1 225 ? 15.728 8.364 -12.734 1.00 89.50 225 GLN A C 1
ATOM 1803 O O . GLN A 1 225 ? 15.337 8.315 -11.563 1.00 89.50 225 GLN A O 1
ATOM 1808 N N . PHE A 1 226 ? 16.939 7.950 -13.105 1.00 90.81 226 PHE A N 1
ATOM 1809 C CA . PHE A 1 226 ? 17.930 7.416 -12.183 1.00 90.81 226 PHE A CA 1
ATOM 1810 C C . PHE A 1 226 ? 18.350 8.470 -11.155 1.00 90.81 226 PHE A C 1
ATOM 1812 O O . PHE A 1 226 ? 18.308 8.197 -9.956 1.00 90.81 226 PHE A O 1
ATOM 1819 N N . PHE A 1 227 ? 18.684 9.692 -11.582 1.00 92.19 227 PHE A N 1
ATOM 1820 C CA . PHE A 1 227 ? 19.071 10.772 -10.671 1.00 92.19 227 PHE A CA 1
ATOM 1821 C C . PHE A 1 227 ? 17.923 11.193 -9.752 1.00 92.19 227 PHE A C 1
ATOM 1823 O O . PHE A 1 227 ? 18.135 11.327 -8.544 1.00 92.19 227 PHE A O 1
ATOM 1830 N N . LYS A 1 228 ? 16.697 11.316 -10.278 1.00 93.19 228 LYS A N 1
ATOM 1831 C CA . LYS A 1 228 ? 15.496 11.585 -9.467 1.00 93.19 228 LYS A CA 1
ATOM 1832 C C . LYS A 1 228 ? 15.256 10.493 -8.432 1.00 93.19 228 LYS A C 1
ATOM 1834 O O . LYS A 1 228 ? 15.044 10.792 -7.257 1.00 93.19 228 LYS A O 1
ATOM 1839 N N . THR A 1 229 ? 15.347 9.228 -8.839 1.00 93.00 229 THR A N 1
ATOM 1840 C CA . THR A 1 229 ? 15.154 8.083 -7.941 1.00 93.00 229 THR A CA 1
ATOM 1841 C C . THR A 1 229 ? 16.258 8.014 -6.893 1.00 93.00 229 THR A C 1
ATOM 1843 O O . THR A 1 229 ? 15.968 7.841 -5.713 1.00 93.00 229 THR A O 1
ATOM 1846 N N . ARG A 1 230 ? 17.518 8.235 -7.273 1.00 92.75 230 ARG A N 1
ATOM 1847 C CA . ARG A 1 230 ? 18.649 8.280 -6.341 1.00 92.75 230 ARG A CA 1
ATOM 1848 C C . ARG A 1 230 ? 18.480 9.392 -5.306 1.00 92.75 230 ARG A C 1
ATOM 1850 O O . ARG A 1 230 ? 18.616 9.126 -4.113 1.00 92.75 230 ARG A O 1
ATOM 1857 N N . ALA A 1 231 ? 18.154 10.609 -5.742 1.00 93.88 231 ALA A N 1
ATOM 1858 C CA . ALA A 1 231 ? 17.895 11.737 -4.848 1.00 93.88 231 ALA A CA 1
ATOM 1859 C C . ALA A 1 231 ? 16.704 11.457 -3.921 1.00 93.88 231 ALA A C 1
ATOM 1861 O O . ALA A 1 231 ? 16.743 11.777 -2.735 1.00 93.88 231 ALA A O 1
ATOM 1862 N N . TYR A 1 232 ? 15.658 10.807 -4.437 1.00 95.00 232 TYR A N 1
ATOM 1863 C CA . TYR A 1 232 ? 14.519 10.373 -3.639 1.00 95.00 232 TYR A CA 1
ATOM 1864 C C . TYR A 1 232 ? 14.933 9.364 -2.557 1.00 95.00 232 TYR A C 1
ATOM 1866 O O . TYR A 1 232 ? 14.637 9.585 -1.383 1.00 95.00 232 TYR A O 1
ATOM 1874 N N . LEU A 1 233 ? 15.646 8.299 -2.934 1.00 93.75 233 LEU A N 1
ATOM 1875 C CA . LEU A 1 233 ? 16.096 7.243 -2.026 1.00 93.75 233 LEU A CA 1
ATOM 1876 C C . LEU A 1 233 ? 17.037 7.771 -0.941 1.00 93.75 233 LEU A C 1
ATOM 1878 O O . LEU A 1 233 ? 16.928 7.344 0.202 1.00 93.75 233 LEU A O 1
ATOM 1882 N N . ALA A 1 234 ? 17.893 8.745 -1.262 1.00 92.38 234 ALA A N 1
ATOM 1883 C CA . ALA A 1 234 ? 18.799 9.379 -0.304 1.00 92.38 234 ALA A CA 1
ATOM 1884 C C . ALA A 1 234 ? 18.084 10.128 0.838 1.00 92.38 234 ALA A C 1
ATOM 1886 O O . ALA A 1 234 ? 18.703 10.395 1.866 1.00 92.38 234 ALA A O 1
ATOM 1887 N N . ARG A 1 235 ? 16.799 10.475 0.667 1.00 94.75 235 ARG A N 1
ATOM 1888 C CA . ARG A 1 235 ? 15.972 11.122 1.702 1.00 94.75 235 ARG A CA 1
ATOM 1889 C C . ARG A 1 235 ? 15.241 10.127 2.599 1.00 94.75 235 ARG A C 1
ATOM 1891 O O . ARG A 1 235 ? 14.638 10.543 3.586 1.00 94.75 235 ARG A O 1
ATOM 1898 N N . LEU A 1 236 ? 15.233 8.842 2.243 1.00 93.69 236 LEU A N 1
ATOM 1899 C CA . LEU A 1 236 ? 14.606 7.824 3.075 1.00 93.69 236 LEU A CA 1
ATOM 1900 C C . LEU A 1 236 ? 15.418 7.655 4.358 1.00 93.69 236 LEU A C 1
ATOM 1902 O O . LEU A 1 236 ? 16.644 7.623 4.323 1.00 93.69 236 LEU A O 1
ATOM 1906 N N . GLY A 1 237 ? 14.735 7.500 5.491 1.00 91.75 237 GLY A N 1
ATOM 1907 C CA . GLY A 1 237 ? 15.409 7.210 6.756 1.00 91.75 237 GLY A CA 1
ATOM 1908 C C . GLY A 1 237 ? 16.059 5.827 6.735 1.00 91.75 237 GLY A C 1
ATOM 1909 O O . GLY A 1 237 ? 17.169 5.643 7.232 1.00 91.75 237 GLY A O 1
ATOM 1910 N N . CYS A 1 238 ? 15.394 4.841 6.126 1.00 93.00 238 CYS A N 1
ATOM 1911 C CA . CYS A 1 238 ? 15.983 3.522 5.938 1.00 93.00 238 CYS A CA 1
ATOM 1912 C C . CYS A 1 238 ? 15.418 2.752 4.743 1.00 93.00 238 CYS A C 1
ATOM 1914 O O . CYS A 1 238 ? 14.257 2.906 4.344 1.00 93.00 238 CYS A O 1
ATOM 1916 N N . ILE A 1 239 ? 16.267 1.866 4.218 1.00 93.94 239 ILE A N 1
ATOM 1917 C CA . ILE A 1 239 ? 15.914 0.890 3.192 1.00 93.94 239 ILE A CA 1
ATOM 1918 C C . ILE A 1 239 ? 16.255 -0.503 3.724 1.00 93.94 239 ILE A C 1
ATOM 1920 O O . ILE A 1 239 ? 17.401 -0.807 4.051 1.00 93.94 239 ILE A O 1
ATOM 1924 N N . TYR A 1 240 ? 15.254 -1.368 3.793 1.00 92.81 240 TYR A N 1
ATOM 1925 C CA . TYR A 1 240 ? 15.411 -2.765 4.167 1.00 92.81 240 TYR A CA 1
ATOM 1926 C C . TYR A 1 240 ? 15.371 -3.635 2.920 1.00 92.81 240 TYR A C 1
ATOM 1928 O O . TYR A 1 240 ? 14.395 -3.612 2.164 1.00 92.81 240 TYR A O 1
ATOM 1936 N N . LEU A 1 241 ? 16.417 -4.430 2.720 1.00 89.81 241 LEU A N 1
ATOM 1937 C CA . LEU A 1 241 ? 16.457 -5.395 1.629 1.00 89.81 241 LEU A CA 1
ATOM 1938 C C . LEU A 1 241 ? 16.004 -6.754 2.150 1.00 89.81 241 LEU A C 1
ATOM 1940 O O . LEU A 1 241 ? 16.558 -7.295 3.109 1.00 89.81 241 LEU A O 1
ATOM 1944 N N . THR A 1 242 ? 14.964 -7.292 1.521 1.00 83.62 242 THR A N 1
ATOM 1945 C CA . THR A 1 242 ? 14.433 -8.617 1.840 1.00 83.62 242 THR A CA 1
ATOM 1946 C C . THR A 1 242 ? 15.002 -9.668 0.894 1.00 83.62 242 THR A C 1
ATOM 1948 O O . THR A 1 242 ? 15.124 -9.461 -0.318 1.00 83.62 242 THR A O 1
ATOM 1951 N N . HIS A 1 243 ? 15.324 -10.819 1.481 1.00 69.75 243 HIS A N 1
ATOM 1952 C CA . HIS A 1 243 ? 15.647 -12.068 0.798 1.00 69.75 243 HIS A CA 1
ATOM 1953 C C . HIS A 1 243 ? 14.617 -13.118 1.227 1.00 69.75 243 HIS A C 1
ATOM 1955 O O . HIS A 1 243 ? 14.937 -14.084 1.914 1.00 69.75 243 HIS A O 1
ATOM 1961 N N . LEU A 1 244 ? 13.340 -12.881 0.913 1.00 61.06 244 LEU A N 1
ATOM 1962 C CA . LEU A 1 244 ? 12.292 -13.860 1.198 1.00 61.06 244 LEU A CA 1
ATOM 1963 C C . LEU A 1 244 ? 12.322 -14.956 0.130 1.00 61.06 244 LEU A C 1
ATOM 1965 O O . LEU A 1 244 ? 11.599 -14.905 -0.858 1.00 61.06 244 LEU A O 1
ATOM 1969 N N . ASN A 1 245 ? 13.169 -15.953 0.367 1.00 55.47 245 ASN A N 1
ATOM 1970 C CA . ASN A 1 245 ? 13.232 -17.173 -0.422 1.00 55.47 245 ASN A CA 1
ATOM 1971 C C . ASN A 1 245 ? 12.249 -18.211 0.144 1.00 55.47 245 ASN A C 1
ATOM 1973 O O . ASN A 1 245 ? 12.682 -19.149 0.806 1.00 55.47 245 ASN A O 1
ATOM 1977 N N . LEU A 1 246 ? 10.939 -18.073 -0.101 1.00 54.34 246 LEU A N 1
ATOM 1978 C CA . LEU A 1 246 ? 10.014 -19.189 0.151 1.00 54.34 246 LEU A CA 1
ATOM 1979 C C . LEU A 1 246 ? 10.046 -20.130 -1.055 1.00 54.34 246 LEU A C 1
ATOM 1981 O O . LEU A 1 246 ? 9.588 -19.785 -2.148 1.00 54.34 246 LEU A O 1
ATOM 1985 N N . SER A 1 247 ? 10.629 -21.314 -0.873 1.00 50.06 247 SER A N 1
ATOM 1986 C CA . SER A 1 247 ? 10.706 -22.309 -1.938 1.00 50.06 247 SER A CA 1
ATOM 1987 C C . SER A 1 247 ? 9.295 -22.793 -2.291 1.00 50.06 247 SER A C 1
ATOM 1989 O O . SER A 1 247 ? 8.477 -23.006 -1.395 1.00 50.06 247 SER A O 1
ATOM 1991 N N . PRO A 1 248 ? 8.970 -23.036 -3.575 1.00 51.31 248 PRO A N 1
ATOM 1992 C CA . PRO A 1 248 ? 7.700 -23.650 -3.962 1.00 51.31 248 PRO A CA 1
ATOM 1993 C C . PRO A 1 248 ? 7.410 -24.979 -3.245 1.00 51.31 248 PRO A C 1
ATOM 1995 O O . PRO A 1 248 ? 6.243 -25.324 -3.077 1.00 51.31 248 PRO A O 1
ATOM 1998 N N . ARG A 1 249 ? 8.447 -25.698 -2.779 1.00 52.41 249 ARG A N 1
ATOM 1999 C CA . ARG A 1 249 ? 8.299 -26.940 -1.999 1.00 52.41 249 ARG A CA 1
ATOM 2000 C C . ARG A 1 249 ? 7.576 -26.737 -0.663 1.00 52.41 249 ARG A C 1
ATOM 2002 O O . ARG A 1 249 ? 6.888 -27.649 -0.222 1.00 52.41 249 ARG A O 1
ATOM 2009 N N . ASP A 1 250 ? 7.627 -25.538 -0.087 1.00 52.41 250 ASP A N 1
ATOM 2010 C CA . ASP A 1 250 ? 6.950 -25.212 1.177 1.00 52.41 250 ASP A CA 1
ATOM 2011 C C . ASP A 1 250 ? 5.440 -24.979 0.998 1.00 52.41 250 ASP A C 1
ATOM 2013 O O . ASP A 1 250 ? 4.709 -24.745 1.961 1.00 52.41 250 ASP A O 1
ATOM 2017 N N . ARG A 1 251 ? 4.941 -25.013 -0.247 1.00 52.44 251 ARG A N 1
ATOM 2018 C CA . ARG A 1 251 ? 3.566 -24.617 -0.561 1.00 52.44 251 ARG A CA 1
ATOM 2019 C C . ARG A 1 251 ? 2.531 -25.725 -0.381 1.00 52.44 251 ARG A C 1
ATOM 2021 O O . ARG A 1 251 ? 1.355 -25.428 -0.533 1.00 52.44 251 ARG A O 1
ATOM 2028 N N . GLY A 1 252 ? 2.908 -26.975 -0.096 1.00 47.94 252 GLY A N 1
ATOM 2029 C CA . GLY A 1 252 ? 1.951 -28.083 0.098 1.00 47.94 252 GLY A CA 1
ATOM 2030 C C . GLY A 1 252 ? 1.026 -28.374 -1.102 1.00 47.94 252 GLY A C 1
ATOM 2031 O O . GLY A 1 252 ? 0.169 -29.249 -1.029 1.00 47.94 252 GLY A O 1
ATOM 2032 N N . PHE A 1 253 ? 1.198 -27.669 -2.224 1.00 42.91 253 PHE A N 1
ATOM 2033 C CA . PHE A 1 253 ? 0.479 -27.874 -3.477 1.00 42.91 253 PHE A CA 1
ATOM 2034 C C . PHE A 1 253 ? 1.220 -28.913 -4.320 1.00 42.91 253 PHE A C 1
ATOM 2036 O O . PHE A 1 253 ? 1.791 -28.593 -5.358 1.00 42.91 253 PHE A O 1
ATOM 2043 N N . THR A 1 254 ? 1.228 -30.168 -3.882 1.00 37.28 254 THR A N 1
ATOM 2044 C CA . THR A 1 254 ? 1.621 -31.290 -4.741 1.00 37.28 254 THR A CA 1
ATOM 2045 C C . THR A 1 254 ? 0.594 -32.411 -4.632 1.00 37.28 254 THR A C 1
ATOM 2047 O O . THR A 1 254 ? 0.675 -33.288 -3.779 1.00 37.28 254 THR A O 1
ATOM 2050 N N . LYS A 1 255 ? -0.351 -32.437 -5.578 1.00 37.81 255 LYS A N 1
ATOM 2051 C CA . LYS A 1 255 ? -0.766 -33.713 -6.169 1.00 37.81 255 LYS A CA 1
ATOM 2052 C C . LYS A 1 255 ? 0.017 -33.893 -7.473 1.00 37.81 255 LYS A C 1
ATOM 2054 O O . LYS A 1 255 ? -0.309 -33.291 -8.485 1.00 37.81 255 LYS A O 1
ATOM 2059 N N . THR A 1 256 ? 1.086 -34.687 -7.353 1.00 37.12 256 THR A N 1
ATOM 2060 C CA . THR A 1 256 ? 1.663 -35.614 -8.349 1.00 37.12 256 THR A CA 1
ATOM 2061 C C . THR A 1 256 ? 1.932 -35.128 -9.776 1.00 37.12 256 THR A C 1
ATOM 2063 O O . THR A 1 256 ? 1.038 -35.169 -10.614 1.00 37.12 256 THR A O 1
ATOM 2066 N N . THR A 1 257 ? 3.212 -34.915 -10.105 1.00 31.89 257 THR A N 1
ATOM 2067 C CA . THR A 1 257 ? 3.920 -35.629 -11.198 1.00 31.89 257 THR A CA 1
ATOM 2068 C C . THR A 1 257 ? 5.441 -35.521 -10.965 1.00 31.89 257 THR A C 1
ATOM 2070 O O . THR A 1 257 ? 5.894 -34.441 -10.583 1.00 31.89 257 THR A O 1
ATOM 2073 N N . PRO A 1 258 ? 6.241 -36.597 -11.103 1.00 33.12 258 PRO A N 1
ATOM 2074 C CA . PRO A 1 258 ? 7.689 -36.519 -10.939 1.00 33.12 258 PRO A CA 1
ATOM 2075 C C . PRO A 1 258 ? 8.339 -36.113 -12.266 1.00 33.12 258 PRO A C 1
ATOM 2077 O O . PRO A 1 258 ? 8.228 -36.839 -13.250 1.00 33.12 258 PRO A O 1
ATOM 2080 N N . GLU A 1 259 ? 9.041 -34.981 -12.290 1.00 29.58 259 GLU A N 1
ATOM 2081 C CA . GLU A 1 259 ? 9.934 -34.639 -13.399 1.00 29.58 259 GLU A CA 1
ATOM 2082 C C . GLU A 1 259 ? 11.395 -34.844 -12.996 1.00 29.58 259 GLU A C 1
ATOM 2084 O O . GLU A 1 259 ? 11.865 -34.398 -11.946 1.00 29.58 259 GLU A O 1
ATOM 2089 N N . ILE A 1 260 ? 12.075 -35.589 -13.863 1.00 33.38 260 ILE A N 1
ATOM 2090 C CA . ILE A 1 260 ? 13.475 -35.987 -13.817 1.00 33.38 260 ILE A CA 1
ATOM 2091 C C . ILE A 1 260 ? 14.329 -34.797 -14.261 1.00 33.38 260 ILE A C 1
ATOM 2093 O O . ILE A 1 260 ? 14.091 -34.203 -15.308 1.00 33.38 260 ILE A O 1
ATOM 2097 N N . SER A 1 261 ? 15.345 -34.465 -13.468 1.00 30.91 261 SER A N 1
ATOM 2098 C CA . SER A 1 261 ? 16.303 -33.398 -13.752 1.00 30.91 261 SER A CA 1
ATOM 2099 C C . SER A 1 261 ? 17.579 -33.922 -14.420 1.00 30.91 261 SER A C 1
ATOM 2101 O O . SER A 1 261 ? 18.301 -34.717 -13.823 1.00 30.91 261 SER A O 1
ATOM 2103 N N . THR A 1 262 ? 17.907 -33.365 -15.584 1.00 29.88 262 THR A N 1
ATOM 2104 C CA . THR A 1 262 ? 19.243 -33.243 -16.208 1.00 29.88 262 THR A CA 1
ATOM 2105 C C . THR A 1 262 ? 19.185 -31.930 -17.007 1.00 29.88 262 THR A C 1
ATOM 2107 O O . THR A 1 262 ? 18.157 -31.675 -17.617 1.00 29.88 262 THR A O 1
ATOM 2110 N N . SER A 1 263 ? 20.139 -31.003 -17.050 1.00 28.08 263 SER A N 1
ATOM 2111 C CA . SER A 1 263 ? 21.595 -31.092 -17.021 1.00 28.08 263 SER A CA 1
ATOM 2112 C C . SER A 1 263 ? 22.217 -29.703 -16.783 1.00 28.08 263 SER A C 1
ATOM 2114 O O . SER A 1 263 ? 21.590 -28.665 -16.982 1.00 28.08 263 SER A O 1
ATOM 2116 N N . SER A 1 264 ? 23.493 -29.725 -16.411 1.00 31.44 264 SER A N 1
ATOM 2117 C CA . SER A 1 264 ? 24.460 -28.630 -16.314 1.00 31.44 264 SER A CA 1
ATOM 2118 C C . SER A 1 264 ? 24.751 -27.909 -17.638 1.00 31.44 264 SER A C 1
ATOM 2120 O O . SER A 1 264 ? 24.934 -28.559 -18.665 1.00 31.44 264 SER A O 1
ATOM 2122 N N . GLY A 1 265 ? 24.943 -26.589 -17.572 1.00 28.44 265 GLY A N 1
ATOM 2123 C CA . GLY A 1 265 ? 25.566 -25.787 -18.627 1.00 28.44 265 GLY A CA 1
ATOM 2124 C C . GLY A 1 265 ? 25.930 -24.392 -18.114 1.00 28.44 265 GLY A C 1
ATOM 2125 O O . GLY A 1 265 ? 25.054 -23.563 -17.897 1.00 28.44 265 GLY A O 1
ATOM 2126 N N . LEU A 1 266 ? 27.223 -24.148 -17.889 1.00 38.06 266 LEU A N 1
ATOM 2127 C CA . LEU A 1 266 ? 27.803 -22.814 -17.694 1.00 38.06 266 LEU A CA 1
ATOM 2128 C C . LEU A 1 266 ? 28.034 -22.168 -19.067 1.00 38.06 266 LEU A C 1
ATOM 2130 O O . LEU A 1 266 ? 28.544 -22.852 -19.956 1.00 38.06 266 LEU A O 1
ATOM 2134 N N . PRO A 1 267 ? 27.828 -20.848 -19.205 1.00 35.41 267 PRO A N 1
ATOM 2135 C CA . PRO A 1 267 ? 28.681 -20.076 -20.087 1.00 35.41 267 PRO A CA 1
ATOM 2136 C C . PRO A 1 267 ? 29.439 -18.963 -19.360 1.00 35.41 267 PRO A C 1
ATOM 2138 O O . PRO A 1 267 ? 28.971 -18.317 -18.423 1.00 35.41 267 PRO A O 1
ATOM 2141 N N . SER A 1 268 ? 30.656 -18.818 -19.871 1.00 31.84 268 SER A N 1
ATOM 2142 C CA . SER A 1 268 ? 31.709 -17.856 -19.592 1.00 31.84 268 SER A CA 1
ATOM 2143 C C . SER A 1 268 ? 31.287 -16.397 -19.805 1.00 31.84 268 SER A C 1
ATOM 2145 O O . SER A 1 268 ? 30.379 -16.087 -20.574 1.00 31.84 268 SER A O 1
ATOM 2147 N N . SER A 1 269 ? 31.990 -15.512 -19.101 1.00 35.88 269 SER A N 1
ATOM 2148 C CA . SER A 1 269 ? 31.796 -14.069 -19.018 1.00 35.88 269 SER A CA 1
ATOM 2149 C C . SER A 1 269 ? 31.989 -13.331 -20.343 1.00 35.88 269 SER A C 1
ATOM 2151 O O . SER A 1 269 ? 32.986 -13.542 -21.032 1.00 35.88 269 SER A O 1
ATOM 2153 N N . ALA A 1 270 ? 31.143 -12.331 -20.582 1.00 28.86 270 ALA A N 1
ATOM 2154 C CA . ALA A 1 270 ? 31.503 -11.137 -21.336 1.00 28.86 270 ALA A CA 1
ATOM 2155 C C . ALA A 1 270 ? 31.300 -9.923 -20.417 1.00 28.86 270 ALA A C 1
ATOM 2157 O O . ALA A 1 270 ? 30.192 -9.671 -19.943 1.00 28.86 270 ALA A O 1
ATOM 2158 N N . ALA A 1 271 ? 32.383 -9.204 -20.123 1.00 40.50 271 ALA A N 1
ATOM 2159 C CA . ALA A 1 271 ? 32.326 -7.936 -19.412 1.00 40.50 271 ALA A CA 1
ATOM 2160 C C . ALA A 1 271 ? 31.697 -6.879 -20.337 1.00 40.50 271 ALA A C 1
ATOM 2162 O O . ALA A 1 271 ? 32.261 -6.526 -21.370 1.00 40.50 271 ALA A O 1
ATOM 2163 N N . GLY A 1 272 ? 30.506 -6.418 -19.958 1.00 29.62 272 GLY A N 1
ATOM 2164 C CA . GLY A 1 272 ? 29.756 -5.310 -20.552 1.00 29.62 272 GLY A CA 1
ATOM 2165 C C . GLY A 1 272 ? 29.318 -4.315 -19.463 1.00 29.62 272 GLY A C 1
ATOM 2166 O O . GLY A 1 272 ? 29.562 -4.556 -18.284 1.00 29.62 272 GLY A O 1
ATOM 2167 N N . PRO A 1 273 ? 28.732 -3.168 -19.830 1.00 35.84 273 PRO A N 1
ATOM 2168 C CA . PRO A 1 273 ? 29.310 -1.863 -19.522 1.00 35.84 273 PRO A CA 1
ATOM 2169 C C . PRO A 1 273 ? 28.788 -1.226 -18.216 1.00 35.84 273 PRO A C 1
ATOM 2171 O O . PRO A 1 273 ? 27.627 -1.373 -17.857 1.00 35.84 273 PRO A O 1
ATOM 2174 N N . TRP A 1 274 ? 29.668 -0.469 -17.548 1.00 30.70 274 TRP A N 1
ATOM 2175 C CA . TRP A 1 274 ? 29.412 0.476 -16.444 1.00 30.70 274 TRP A CA 1
ATOM 2176 C C . TRP A 1 274 ? 28.544 -0.035 -15.279 1.00 30.70 274 TRP A C 1
ATOM 2178 O O . TRP A 1 274 ? 27.335 0.192 -15.213 1.00 30.70 274 TRP A O 1
ATOM 2188 N N . HIS A 1 275 ? 29.188 -0.606 -14.258 1.00 40.59 275 HIS A N 1
ATOM 2189 C CA . HIS A 1 275 ? 28.567 -0.758 -12.943 1.00 40.59 275 HIS A CA 1
ATOM 2190 C C . HIS A 1 275 ? 28.252 0.629 -12.347 1.00 40.59 275 HIS A C 1
ATOM 2192 O O . HIS A 1 275 ? 29.132 1.315 -11.832 1.00 40.59 275 HIS A O 1
ATOM 2198 N N . ARG A 1 276 ? 26.985 1.061 -12.407 1.00 46.41 276 ARG A N 1
ATOM 2199 C CA . ARG A 1 276 ? 26.505 2.233 -11.656 1.00 46.41 276 ARG A CA 1
ATOM 2200 C C . ARG A 1 276 ? 26.485 1.889 -10.167 1.00 46.41 276 ARG A C 1
ATOM 2202 O O . ARG A 1 276 ? 25.562 1.233 -9.688 1.00 46.41 276 ARG A O 1
ATOM 2209 N N . CYS A 1 277 ? 27.500 2.329 -9.432 1.00 49.38 277 CYS A N 1
ATOM 2210 C CA . CYS A 1 277 ? 27.532 2.222 -7.976 1.00 49.38 277 CYS A CA 1
ATOM 2211 C C . CYS A 1 277 ? 26.649 3.309 -7.343 1.00 49.38 277 CYS A C 1
ATOM 2213 O O . CYS A 1 277 ? 26.750 4.488 -7.684 1.00 49.38 277 CYS A O 1
ATOM 2215 N N . MET A 1 278 ? 25.780 2.927 -6.405 1.00 52.00 278 MET A N 1
ATOM 2216 C CA . MET A 1 278 ? 24.992 3.873 -5.612 1.00 52.00 278 MET A CA 1
ATOM 2217 C C . MET A 1 278 ? 25.509 3.906 -4.186 1.00 52.00 278 MET A C 1
ATOM 2219 O O . MET A 1 278 ? 25.408 2.911 -3.482 1.00 52.00 278 MET A O 1
ATOM 2223 N N . VAL A 1 279 ? 25.986 5.067 -3.750 1.00 64.56 279 VAL A N 1
ATOM 2224 C CA . VAL A 1 279 ? 26.291 5.344 -2.345 1.00 64.56 279 VAL A CA 1
ATOM 2225 C C . VAL A 1 279 ? 25.194 6.242 -1.783 1.00 64.56 279 VAL A C 1
ATOM 2227 O O . VAL A 1 279 ? 24.869 7.276 -2.378 1.00 64.56 279 VAL A O 1
ATOM 2230 N N . PHE A 1 280 ? 24.626 5.839 -0.646 1.00 70.19 280 PHE A N 1
ATOM 2231 C CA . PHE A 1 280 ? 23.622 6.602 0.091 1.00 70.19 280 PHE A CA 1
ATOM 2232 C C . PHE A 1 280 ? 24.194 7.010 1.454 1.00 70.19 280 PHE A C 1
ATOM 2234 O O . PHE A 1 280 ? 24.071 6.249 2.410 1.00 70.19 280 PHE A O 1
ATOM 2241 N N . PRO A 1 281 ? 24.823 8.192 1.572 1.00 51.22 281 PRO A N 1
ATOM 2242 C CA . PRO A 1 281 ? 25.574 8.565 2.775 1.00 51.22 281 PRO A CA 1
ATOM 2243 C C . PRO A 1 281 ? 24.709 8.659 4.043 1.00 51.22 281 PRO A C 1
ATOM 2245 O O . PRO A 1 281 ? 25.227 8.514 5.142 1.00 51.22 281 PRO A O 1
ATOM 2248 N N . ASN A 1 282 ? 23.392 8.843 3.894 1.00 67.81 282 ASN A N 1
ATOM 2249 C CA . ASN A 1 282 ? 22.458 9.037 5.007 1.00 67.81 282 ASN A CA 1
ATOM 2250 C C . ASN A 1 282 ? 21.398 7.933 5.131 1.00 67.81 282 ASN A C 1
ATOM 2252 O O . ASN A 1 282 ? 20.476 8.066 5.931 1.00 67.81 282 ASN A O 1
ATOM 2256 N N . VAL A 1 283 ? 21.489 6.861 4.336 1.00 66.25 283 VAL A N 1
ATOM 2257 C CA . VAL A 1 283 ? 20.468 5.807 4.335 1.00 66.25 283 VAL A CA 1
ATOM 2258 C C . VAL A 1 283 ? 21.031 4.557 4.968 1.00 66.25 283 VAL A C 1
ATOM 2260 O O . VAL A 1 283 ? 21.978 3.949 4.472 1.00 66.25 283 VAL A O 1
ATOM 2263 N N . LEU A 1 284 ? 20.387 4.125 6.043 1.00 70.38 284 LEU A N 1
ATOM 2264 C CA . LEU A 1 284 ? 20.738 2.871 6.673 1.00 70.38 284 LEU A CA 1
ATOM 2265 C C . LEU A 1 284 ? 20.157 1.707 5.861 1.00 70.38 284 LEU A C 1
ATOM 2267 O O . LEU A 1 284 ? 18.941 1.490 5.857 1.00 70.38 284 LEU A O 1
ATOM 2271 N N . ILE A 1 285 ? 21.031 0.966 5.176 1.00 72.62 285 ILE A N 1
ATOM 2272 C CA . ILE A 1 285 ? 20.673 -0.275 4.483 1.00 72.62 285 ILE A CA 1
ATOM 2273 C C . ILE A 1 285 ? 20.824 -1.432 5.465 1.00 72.62 285 ILE A C 1
ATOM 2275 O O . ILE A 1 285 ? 21.922 -1.706 5.947 1.00 72.62 285 ILE A O 1
ATOM 2279 N N . ARG A 1 286 ? 19.720 -2.117 5.772 1.00 68.06 286 ARG A N 1
ATOM 2280 C CA . ARG A 1 286 ? 19.727 -3.294 6.655 1.00 68.06 286 ARG A CA 1
ATOM 2281 C C . ARG A 1 286 ? 19.192 -4.525 5.921 1.00 68.06 286 ARG A C 1
ATOM 2283 O O . ARG A 1 286 ? 18.143 -4.427 5.278 1.00 68.06 286 ARG A O 1
ATOM 2290 N N . PRO A 1 287 ? 19.848 -5.692 6.033 1.00 65.69 287 PRO A N 1
ATOM 2291 C CA . PRO A 1 287 ? 19.222 -6.950 5.653 1.00 65.69 287 PRO A CA 1
ATOM 2292 C C . PRO A 1 287 ? 18.056 -7.248 6.606 1.00 65.69 287 PRO A C 1
ATOM 2294 O O . PRO A 1 287 ? 18.138 -6.990 7.808 1.00 65.69 287 PRO A O 1
ATOM 2297 N N . HIS A 1 288 ? 16.955 -7.772 6.072 1.00 56.03 288 HIS A N 1
ATOM 2298 C CA . HIS A 1 288 ? 15.769 -8.107 6.858 1.00 56.03 288 HIS A CA 1
ATOM 2299 C C . HIS A 1 288 ? 15.655 -9.628 7.068 1.00 56.03 288 HIS A C 1
ATOM 2301 O O . HIS A 1 288 ? 15.199 -10.324 6.161 1.00 56.03 288 HIS A O 1
ATOM 2307 N N . GLY A 1 289 ? 15.993 -10.141 8.262 1.00 53.31 289 GLY A N 1
ATOM 2308 C CA . GLY A 1 289 ? 15.549 -11.474 8.712 1.00 53.31 289 GLY A CA 1
ATOM 2309 C C . GLY A 1 289 ? 16.534 -12.345 9.516 1.00 53.31 289 GLY A C 1
ATOM 2310 O O . GLY A 1 289 ? 17.650 -12.582 9.081 1.00 53.31 289 GLY A O 1
ATOM 2311 N N . SER A 1 290 ? 15.995 -12.844 10.642 1.00 41.12 290 SER A N 1
ATOM 2312 C CA . SER A 1 290 ? 16.182 -14.094 11.417 1.00 41.12 290 SER A CA 1
ATOM 2313 C C . SER A 1 290 ? 17.574 -14.620 11.818 1.00 41.12 290 SER A C 1
ATOM 2315 O O . SER A 1 290 ? 18.450 -14.874 11.003 1.00 41.12 290 SER A O 1
ATOM 2317 N N . THR A 1 291 ? 17.700 -14.922 13.112 1.00 38.22 291 THR A N 1
ATOM 2318 C CA . THR A 1 291 ? 18.839 -15.453 13.887 1.00 38.22 291 THR A CA 1
ATOM 2319 C C . THR A 1 291 ? 19.372 -16.840 13.484 1.00 38.22 291 THR A C 1
ATOM 2321 O O . THR A 1 291 ? 20.172 -17.419 14.218 1.00 38.22 291 THR A O 1
ATOM 2324 N N . ALA A 1 292 ? 19.007 -17.388 12.327 1.00 35.00 292 ALA A N 1
ATOM 2325 C CA . ALA A 1 292 ? 19.530 -18.670 11.864 1.00 35.00 292 ALA A CA 1
ATOM 2326 C C . ALA A 1 292 ? 20.616 -18.461 10.797 1.00 35.00 292 ALA A C 1
ATOM 2328 O O . ALA A 1 292 ? 20.313 -18.251 9.630 1.00 35.00 292 ALA A O 1
ATOM 2329 N N . LEU A 1 293 ? 21.878 -18.528 11.244 1.00 35.56 293 LEU A N 1
ATOM 2330 C CA . LEU A 1 293 ? 23.075 -18.916 10.481 1.00 35.56 293 LEU A CA 1
ATOM 2331 C C . LEU A 1 293 ? 23.121 -18.493 8.994 1.00 35.56 293 LEU A C 1
ATOM 2333 O O . LEU A 1 293 ? 22.670 -19.244 8.134 1.00 35.56 293 LEU A O 1
ATOM 2337 N N . ARG A 1 294 ? 23.849 -17.404 8.693 1.00 30.97 294 ARG A N 1
ATOM 2338 C CA . ARG A 1 294 ? 25.062 -17.380 7.831 1.00 30.97 294 ARG A CA 1
ATOM 2339 C C . ARG A 1 294 ? 25.274 -16.063 7.069 1.00 30.97 294 ARG A C 1
ATOM 2341 O O . ARG A 1 294 ? 24.347 -15.440 6.574 1.00 30.97 294 ARG A O 1
ATOM 2348 N N . THR A 1 295 ? 26.568 -15.754 6.964 1.00 27.16 295 THR A N 1
ATOM 2349 C CA . THR A 1 295 ? 27.293 -14.941 5.975 1.00 27.16 295 THR A CA 1
ATOM 2350 C C . THR A 1 295 ? 26.748 -13.547 5.667 1.00 27.16 295 THR A C 1
ATOM 2352 O O . THR A 1 295 ? 25.889 -13.345 4.814 1.00 27.16 295 THR A O 1
ATOM 2355 N N . PHE A 1 296 ? 27.367 -12.554 6.305 1.00 26.58 296 PHE A N 1
ATOM 2356 C CA . PHE A 1 296 ? 27.265 -11.154 5.922 1.00 26.58 296 PHE A CA 1
ATOM 2357 C C . PHE A 1 296 ? 27.963 -10.943 4.576 1.00 26.58 296 PHE A C 1
ATOM 2359 O O . PHE A 1 296 ? 29.189 -10.934 4.504 1.00 26.58 296 PHE A O 1
ATOM 2366 N N . THR A 1 297 ? 27.204 -10.713 3.508 1.00 28.42 297 THR A N 1
ATOM 2367 C CA . THR A 1 297 ? 27.727 -9.889 2.418 1.00 28.42 297 THR A CA 1
ATOM 2368 C C . THR A 1 297 ? 27.541 -8.448 2.859 1.00 28.42 297 THR A C 1
ATOM 2370 O O . THR A 1 297 ? 26.474 -7.861 2.679 1.00 28.42 297 THR A O 1
ATOM 2373 N N . LEU A 1 298 ? 28.568 -7.883 3.498 1.00 27.67 298 LEU A N 1
ATOM 2374 C CA . LEU A 1 298 ? 28.676 -6.435 3.558 1.00 27.67 298 LEU A CA 1
ATOM 2375 C C . LEU A 1 298 ? 28.738 -5.985 2.096 1.00 27.67 298 LEU A C 1
ATOM 2377 O O . LEU A 1 298 ? 29.676 -6.339 1.381 1.00 27.67 298 LEU A O 1
ATOM 2381 N N . VAL A 1 299 ? 27.728 -5.258 1.622 1.00 30.98 299 VAL A N 1
ATOM 2382 C CA . VAL A 1 299 ? 27.856 -4.523 0.363 1.00 30.98 299 VAL A CA 1
ATOM 2383 C C . VAL A 1 299 ? 28.800 -3.359 0.671 1.00 30.98 299 VAL A C 1
ATOM 2385 O O . VAL A 1 299 ? 28.367 -2.246 0.956 1.00 30.98 299 VAL A O 1
ATOM 2388 N N . MET A 1 300 ? 30.103 -3.662 0.727 1.00 25.05 300 MET A N 1
ATOM 2389 C CA . MET A 1 300 ? 31.183 -2.681 0.716 1.00 25.05 300 MET A CA 1
ATOM 2390 C C . MET A 1 300 ? 31.114 -1.990 -0.639 1.00 25.05 300 MET A C 1
ATOM 2392 O O . MET A 1 300 ? 31.611 -2.494 -1.644 1.00 25.05 300 MET A O 1
ATOM 2396 N N . LEU A 1 301 ? 30.454 -0.841 -0.675 1.00 32.69 301 LEU A N 1
ATOM 2397 C CA . LEU A 1 301 ? 30.643 0.118 -1.748 1.00 32.69 301 LEU A CA 1
ATOM 2398 C C . LEU A 1 301 ? 31.948 0.833 -1.422 1.00 32.69 301 LEU A C 1
ATOM 2400 O O . LEU A 1 301 ? 31.980 1.704 -0.557 1.00 32.69 301 LEU A O 1
ATOM 2404 N N . SER A 1 302 ? 33.032 0.376 -2.048 1.00 25.48 302 SER A N 1
ATOM 2405 C CA . SER A 1 302 ? 34.334 1.030 -1.970 1.00 25.48 302 SER A CA 1
ATOM 2406 C C . SER A 1 302 ? 34.176 2.502 -2.353 1.00 25.48 302 SER A C 1
ATOM 2408 O O . SER A 1 302 ? 33.635 2.839 -3.408 1.00 25.48 302 SER A O 1
ATOM 2410 N N . THR A 1 303 ? 34.641 3.373 -1.465 1.00 27.84 303 THR A N 1
ATOM 2411 C CA . THR A 1 303 ? 35.082 4.715 -1.820 1.00 27.84 303 THR A CA 1
ATOM 2412 C C . THR A 1 303 ? 36.332 4.547 -2.675 1.00 27.84 303 THR A C 1
ATOM 2414 O O . THR A 1 303 ? 37.321 3.980 -2.210 1.00 27.84 303 THR A O 1
ATOM 2417 N N . VAL A 1 304 ? 36.269 4.969 -3.932 1.00 29.05 304 VAL A N 1
ATOM 2418 C CA . VAL A 1 304 ? 37.473 5.347 -4.669 1.00 29.05 304 VAL A CA 1
ATOM 2419 C C . VAL A 1 304 ? 37.526 6.862 -4.531 1.00 29.05 304 VAL A C 1
ATOM 2421 O O . VAL A 1 304 ? 36.579 7.533 -4.949 1.00 29.05 304 VAL A O 1
ATOM 2424 N N . GLU A 1 305 ? 38.538 7.340 -3.807 1.00 33.56 305 GLU A N 1
ATOM 2425 C CA . GLU A 1 305 ? 38.914 8.759 -3.751 1.00 33.56 305 GLU A CA 1
ATOM 2426 C C . GLU A 1 305 ? 39.308 9.276 -5.139 1.00 33.56 305 GLU A C 1
ATOM 2428 O O . GLU A 1 305 ? 39.912 8.494 -5.912 1.00 33.56 305 GLU A O 1
#

Nearest PDB structures (foldseek):
  1k5d-assembly1_C  TM=4.379E-01  e=5.251E+00  Schizosaccharomyces pombe
  6arh-assembly1_C  TM=4.023E-01  e=7.173E+00  Homo sapiens

Solvent-accessible surface area (backbone atoms only — not comparable to full-atom values): 18790 Å² total; per-residue (Å²): 134,86,80,81,80,77,76,81,82,61,67,86,78,48,58,68,70,58,42,51,51,50,40,48,61,44,42,61,66,72,54,66,82,73,32,58,54,49,93,91,41,94,80,35,60,92,48,92,84,49,78,74,65,36,39,54,78,49,37,37,38,33,33,34,42,38,67,51,87,69,85,84,68,86,71,80,80,86,63,101,62,79,67,57,70,47,44,39,69,70,48,76,48,59,83,56,71,54,51,55,81,59,44,61,65,56,49,70,72,36,73,66,51,24,69,65,43,46,52,51,44,34,40,73,34,66,49,72,32,52,35,48,54,59,40,25,8,50,51,66,73,44,53,73,73,58,31,56,35,29,20,30,40,31,39,54,44,54,57,86,66,77,62,66,35,90,41,53,43,44,39,36,60,45,100,84,69,48,81,42,76,59,86,77,67,62,33,66,81,57,34,42,62,45,27,56,55,40,52,68,64,31,82,48,44,33,36,42,31,36,46,56,69,63,61,60,41,57,75,76,46,55,69,70,57,38,53,54,49,51,59,53,55,46,65,20,58,29,40,31,35,35,78,53,73,55,58,77,82,79,61,78,83,72,88,81,83,92,81,86,88,82,82,90,80,87,82,84,90,78,96,74,83,79,88,83,81,84,85,49,96,66,34,51,76,41,81,57,81,76,95,72,87,82,81,85,77,74,85,75,75,78,83,79,131

pLDDT: mean 74.64, std 21.21, range [25.05, 97.44]

Foldseek 3Di:
DDDDDDDDPDLVPDPPVVNQVVLLVQLDDDDQQPFFDDPPDPLHDPDPVDDGDGQCVQKAWEKEQAADPDPPDPDDDDAPGGARPAIAGDDMDGPDCSSPRGNPVQCVPDVVSVVSNLLSNAQVDAAEEQALRRLLNVLVVDDLVSLQSHAHYAHHHQDPDQDDRPRYQYWYQDPVRDTDGSRRDRCLQHRLLSSLVSLVSNQNHAEYEDAPCSVVSLVVDDPVSNVSSLVSQLNHQEYEHEPNHDDPVNVPPDDDDDDDDDDDDDDDDDDDDDDPDRDRPRYHYHYDDDPDDDDDPPPPPDDDD

Sequence (305 aa):
MPRLRQEPINLLNLPLEVQLQIYDYALSDPDLCDRRHRNGCNLCPLTQQEMNQPPFMWHRVVVDAVPKPGPREQVALSSNYGLPKAFSLAKTWTACDCGKRRGIHILRTNRYIFSVAAHMLWSRGSLCFFDATEFAACIEATSPGTRALIRGVRIMSLLNGETLDPRVCLRSQGDNGQERPSAVHPWEHRCLPEFWIALQLLPRLQHLTIPHRYLKGLQNMTDDQFFKTRAYLARLGCIYLTHLNLSPRDRGFTKTTPEISTSSGLPSSAAGPWHRCMVFPNVLIRPHGSTALRTFTLVMLSTVE

Secondary structure (DSSP, 8-state):
-----PPPP-GGGS-HHHHHHHHHHHH-PPPGGG--PPTT-TTS-SSTTS----GGGGEEEEEEEEE---SS----SSSSSPPEEEEEEEEEEESSGGGSPSSTTHHHH-HHHHHHHHHHHHHHSEEEESSHHHHHHHHHHS-HHHHTT--EEEE----SSSSPPTTEEEEEE-TTSPEEPGGGS-HHHHHHHHHHHHHHT-TT--EEEEEGGGGGGGGGS-HHHHHHHHHHHTT-SEEEEE-----GGGG---------------------S-------TT-EEEEE--SS-------------